Protein AF-A0A962RRK6-F1 (afdb_monomer)

Foldseek 3Di:
DQCCCVVCVVVCVVVVNADPVRNVVSVVLVVLLVVLLVQQQPFKDALVRFDQVLCCQQQVGRDPGMDGRLRSLLRLSHAQPSSQPTPRSDDDDPDPSSRVVNSVCSNCVVVVVVVVVVVVVLVVQLPAFDPQPDQLVPQPPDDPVLNVQCVVVVDGTLNSSCPRPPCDPVNSLSSVVVVCVVVPDDPPCVVVSPVPDPPPDDDDDDDDDDDDDSDDPDPPDDD

Structure (mmCIF, N/CA/C/O backbone):
data_AF-A0A962RRK6-F1
#
_entry.id   AF-A0A962RRK6-F1
#
loop_
_atom_site.group_PDB
_atom_site.id
_atom_site.type_symbol
_atom_site.label_atom_id
_atom_site.label_alt_id
_atom_site.label_comp_id
_atom_site.label_asym_id
_atom_site.label_entity_id
_atom_site.label_seq_id
_atom_site.pdbx_PDB_ins_code
_atom_site.Cartn_x
_atom_site.Cartn_y
_atom_site.Cartn_z
_atom_site.occupancy
_atom_site.B_iso_or_equiv
_atom_site.auth_seq_id
_atom_site.auth_comp_id
_atom_site.auth_asym_id
_atom_site.auth_atom_id
_atom_site.pdbx_PDB_model_num
ATOM 1 N N . GLU A 1 1 ? -7.814 11.450 -10.806 1.00 53.09 1 GLU A N 1
ATOM 2 C CA . GLU A 1 1 ? -8.942 10.488 -10.764 1.00 53.09 1 GLU A CA 1
ATOM 3 C C . GLU A 1 1 ? -8.630 9.251 -11.616 1.00 53.09 1 GLU A C 1
ATOM 5 O O . GLU A 1 1 ? -9.491 8.697 -12.287 1.00 53.09 1 GLU A O 1
ATOM 10 N N . ASP A 1 2 ? -7.391 8.757 -11.568 1.00 65.56 2 ASP A N 1
ATOM 11 C CA . ASP A 1 2 ? -6.795 8.136 -12.764 1.00 65.56 2 ASP A CA 1
ATOM 12 C C . ASP A 1 2 ? -7.001 6.616 -12.856 1.00 65.56 2 ASP A C 1
ATOM 14 O O . ASP A 1 2 ? -6.366 5.956 -13.666 1.00 65.56 2 ASP A O 1
ATOM 18 N N . ASN A 1 3 ? -7.859 6.030 -12.017 1.00 77.00 3 ASN A N 1
ATOM 19 C CA . ASN A 1 3 ? -8.184 4.597 -12.039 1.00 77.00 3 ASN A CA 1
ATOM 20 C C . ASN A 1 3 ? -9.695 4.322 -12.066 1.00 77.00 3 ASN A C 1
ATOM 22 O O . ASN A 1 3 ? -10.136 3.220 -11.728 1.00 77.00 3 ASN A O 1
ATOM 26 N N . ALA A 1 4 ? -10.503 5.331 -12.405 1.00 82.19 4 ALA A N 1
ATOM 27 C CA . ALA A 1 4 ? -11.957 5.210 -12.436 1.00 82.19 4 ALA A CA 1
ATOM 28 C C . ALA A 1 4 ? -12.421 4.155 -13.452 1.00 82.19 4 ALA A C 1
ATOM 30 O O . ALA A 1 4 ? -13.312 3.363 -13.153 1.00 82.19 4 ALA A O 1
ATOM 31 N N . ASP A 1 5 ? -11.771 4.096 -14.612 1.00 83.44 5 ASP A N 1
ATOM 32 C CA . ASP A 1 5 ? -11.979 3.085 -15.647 1.00 83.44 5 ASP A CA 1
ATOM 33 C C . ASP A 1 5 ? -11.697 1.666 -15.127 1.00 83.44 5 ASP A C 1
ATOM 35 O O . ASP A 1 5 ? -12.527 0.771 -15.283 1.00 83.44 5 ASP A O 1
ATOM 39 N N . LEU A 1 6 ? -10.584 1.478 -14.415 1.00 81.56 6 LEU A N 1
ATOM 40 C CA . LEU A 1 6 ? -10.208 0.202 -13.804 1.00 81.56 6 LEU A CA 1
ATOM 41 C C . LEU A 1 6 ? -11.183 -0.222 -12.697 1.00 81.56 6 LEU A C 1
ATOM 43 O O . LEU A 1 6 ? -11.421 -1.414 -12.514 1.00 81.56 6 LEU A O 1
ATOM 47 N N . ARG A 1 7 ? -11.756 0.736 -11.957 1.00 84.62 7 ARG A N 1
ATOM 48 C CA . ARG A 1 7 ? -12.672 0.467 -10.833 1.00 84.62 7 ARG A CA 1
ATOM 49 C C . ARG A 1 7 ? -14.124 0.262 -11.254 1.00 84.62 7 ARG A C 1
ATOM 51 O O . ARG A 1 7 ? -14.827 -0.513 -10.612 1.00 84.62 7 ARG A O 1
ATOM 58 N N . LEU A 1 8 ? -14.591 0.993 -12.265 1.00 88.44 8 LEU A N 1
ATOM 59 C CA . LEU A 1 8 ? -16.011 1.083 -12.628 1.00 88.44 8 LEU A CA 1
ATOM 60 C C . LEU A 1 8 ? -16.322 0.498 -14.007 1.00 88.44 8 LEU A C 1
ATOM 62 O O . LEU A 1 8 ? -17.492 0.269 -14.308 1.00 88.44 8 LEU A O 1
ATOM 66 N N . GLY A 1 9 ? -15.316 0.231 -14.843 1.00 85.00 9 GLY A N 1
ATOM 67 C CA . GLY A 1 9 ? -15.524 -0.216 -16.220 1.00 85.00 9 GLY A CA 1
ATOM 68 C C . GLY A 1 9 ? -16.308 -1.523 -16.325 1.00 85.00 9 GLY A C 1
ATOM 69 O O . GLY A 1 9 ? -17.169 -1.647 -17.192 1.00 85.00 9 GLY A O 1
ATOM 70 N N . GLU A 1 10 ? -16.089 -2.468 -15.406 1.00 87.81 10 GLU A N 1
ATOM 71 C CA . GLU A 1 10 ? -16.854 -3.723 -15.357 1.00 87.81 10 GLU A CA 1
ATOM 72 C C . GLU A 1 10 ? -18.330 -3.482 -15.009 1.00 87.81 10 GLU A C 1
ATOM 74 O O . GLU A 1 10 ? -19.224 -4.036 -15.645 1.00 87.81 10 GLU A O 1
ATOM 79 N N . GLN A 1 11 ? -18.607 -2.591 -14.054 1.00 87.75 11 GLN A N 1
ATOM 80 C CA . GLN A 1 11 ? -19.979 -2.221 -13.702 1.00 87.75 11 GLN A CA 1
ATOM 81 C C . GLN A 1 11 ? -20.669 -1.506 -14.869 1.00 87.75 11 GLN A C 1
ATOM 83 O O . GLN A 1 11 ? -21.798 -1.844 -15.216 1.00 87.75 11 GLN A O 1
ATOM 88 N N . GLY A 1 12 ? -19.974 -0.574 -15.528 1.00 88.12 12 GLY A N 1
ATOM 89 C CA . GLY A 1 12 ? -20.476 0.106 -16.722 1.00 88.12 12 GLY A CA 1
ATOM 90 C C . GLY A 1 12 ? -20.756 -0.859 -17.876 1.00 88.12 12 GLY A C 1
ATOM 91 O O . GLY A 1 12 ? -21.765 -0.720 -18.564 1.00 88.12 12 GLY A O 1
ATOM 92 N N . ARG A 1 13 ? -19.916 -1.884 -18.053 1.00 88.56 13 ARG A N 1
ATOM 93 C CA . ARG A 1 13 ? -20.123 -2.950 -19.039 1.00 88.56 13 ARG A CA 1
ATOM 94 C C . ARG A 1 13 ? -21.355 -3.795 -18.724 1.00 88.56 13 ARG A C 1
ATOM 96 O O . ARG A 1 13 ? -22.173 -4.008 -19.614 1.00 88.56 13 ARG A O 1
ATOM 103 N N . ASN A 1 14 ? -21.525 -4.209 -17.469 1.00 88.81 14 ASN A N 1
ATOM 104 C CA . ASN A 1 14 ? -22.691 -4.981 -17.022 1.00 88.81 14 ASN A CA 1
ATOM 105 C C . ASN A 1 14 ? -24.007 -4.203 -17.173 1.00 88.81 14 ASN A C 1
ATOM 107 O O . ASN A 1 14 ? -25.057 -4.799 -17.393 1.00 88.81 14 ASN A O 1
ATOM 111 N N . LEU A 1 15 ? -23.946 -2.873 -17.094 1.00 91.94 15 LEU A N 1
ATOM 112 C CA . LEU A 1 15 ? -25.082 -1.977 -17.321 1.00 91.94 15 LEU A CA 1
ATOM 113 C C . LEU A 1 15 ? -25.296 -1.618 -18.804 1.00 91.94 15 LEU A C 1
ATOM 115 O O . LEU A 1 15 ? -26.205 -0.854 -19.114 1.00 91.94 15 LEU A O 1
ATOM 119 N N . GLY A 1 16 ? -24.469 -2.132 -19.722 1.00 90.75 16 GLY A N 1
ATOM 120 C CA . GLY A 1 16 ? -24.546 -1.825 -21.155 1.00 90.75 16 GLY A CA 1
ATOM 121 C C . GLY A 1 16 ? -24.091 -0.408 -21.532 1.00 90.75 16 GLY A C 1
ATOM 122 O O . GLY A 1 16 ? -24.312 0.021 -22.660 1.00 90.75 16 GLY A O 1
ATOM 123 N N . LEU A 1 17 ? -23.451 0.319 -20.611 1.00 90.88 17 LEU A N 1
ATOM 124 C CA . LEU A 1 17 ? -22.974 1.695 -20.806 1.00 90.88 17 LEU A CA 1
ATOM 125 C C . LEU A 1 17 ? -21.579 1.761 -21.448 1.00 90.88 17 LEU A C 1
ATOM 127 O O . LEU A 1 17 ? -21.171 2.818 -21.922 1.00 90.88 17 LEU A O 1
ATOM 131 N N . VAL A 1 18 ? -20.846 0.642 -21.464 1.00 89.56 18 VAL A N 1
ATOM 132 C CA . VAL A 1 18 ? -19.504 0.525 -22.056 1.00 89.56 18 VAL A CA 1
ATOM 133 C C . VAL A 1 18 ? -19.569 -0.356 -23.304 1.00 89.56 18 VAL A C 1
ATOM 135 O O . VAL A 1 18 ? -19.906 -1.544 -23.235 1.00 89.56 18 VAL A O 1
ATOM 138 N N . GLY A 1 19 ? -19.229 0.233 -24.453 1.00 92.00 19 GLY A N 1
ATOM 139 C CA . GLY A 1 19 ? -19.193 -0.464 -25.742 1.00 92.00 19 GLY A CA 1
ATOM 140 C C . GLY A 1 19 ? -18.041 -1.472 -25.854 1.00 92.00 19 GLY A C 1
ATOM 141 O O . GLY A 1 19 ? -17.070 -1.409 -25.100 1.00 92.00 19 GLY A O 1
ATOM 142 N N . GLU A 1 20 ? -18.121 -2.382 -26.831 1.00 91.19 20 GLU A N 1
ATOM 143 C CA . GLU A 1 20 ? -17.131 -3.458 -27.042 1.00 91.19 20 GLU A CA 1
ATOM 144 C C . GLU A 1 20 ? -15.693 -2.946 -27.178 1.00 91.19 20 GLU A C 1
ATOM 146 O O . GLU A 1 20 ? -14.783 -3.447 -26.523 1.00 91.19 20 GLU A O 1
ATOM 151 N N . ASP A 1 21 ? -15.473 -1.923 -28.007 1.00 92.38 21 ASP A N 1
ATOM 152 C CA . ASP A 1 21 ? -14.124 -1.416 -28.271 1.00 92.38 21 ASP A CA 1
ATOM 153 C C . ASP A 1 21 ? -13.500 -0.746 -27.041 1.00 92.38 21 ASP A C 1
ATOM 155 O O . ASP A 1 21 ? -12.296 -0.868 -26.815 1.00 92.38 21 ASP A O 1
ATOM 159 N N . GLN A 1 22 ? -14.312 -0.063 -26.228 1.00 89.06 22 GLN A N 1
ATOM 160 C CA . GLN A 1 22 ? -13.862 0.536 -24.968 1.00 89.06 22 GLN A CA 1
ATOM 161 C C . GLN A 1 22 ? -13.519 -0.550 -23.948 1.00 89.06 22 GLN A C 1
ATOM 163 O O . GLN A 1 22 ? -12.477 -0.484 -23.298 1.00 89.06 22 GLN A O 1
ATOM 168 N N . TRP A 1 23 ? -14.363 -1.580 -23.853 1.00 91.94 23 TRP A N 1
ATOM 169 C CA . TRP A 1 23 ? -14.125 -2.723 -22.982 1.00 91.94 23 TRP A CA 1
ATOM 170 C C . TRP A 1 23 ? -12.853 -3.485 -23.365 1.00 91.94 23 TRP A C 1
ATOM 172 O O . TRP A 1 23 ? -12.052 -3.821 -22.491 1.00 91.94 23 TRP A O 1
ATOM 182 N N . ARG A 1 24 ? -12.627 -3.701 -24.667 1.00 93.56 24 ARG A N 1
ATOM 183 C CA . ARG A 1 24 ? -11.416 -4.347 -25.181 1.00 93.56 24 ARG A CA 1
ATOM 184 C C . ARG A 1 24 ? -10.158 -3.574 -24.783 1.00 93.56 24 ARG A C 1
ATOM 186 O O . ARG A 1 24 ? -9.266 -4.165 -24.185 1.00 93.56 24 ARG A O 1
ATOM 193 N N . ARG A 1 25 ? -10.123 -2.256 -25.016 1.00 91.06 25 ARG A N 1
ATOM 194 C CA . ARG A 1 25 ? -8.990 -1.396 -24.614 1.00 91.06 25 ARG A CA 1
ATOM 195 C C . ARG A 1 25 ? -8.734 -1.437 -23.107 1.00 91.06 25 ARG A C 1
ATOM 197 O O . ARG A 1 25 ? -7.586 -1.522 -22.683 1.00 91.06 25 ARG A O 1
ATOM 204 N N . LEU A 1 26 ? -9.794 -1.411 -22.296 1.00 91.12 26 LEU A N 1
ATOM 205 C CA . LEU A 1 26 ? -9.673 -1.496 -20.840 1.00 91.12 26 LEU A CA 1
ATOM 206 C C . LEU A 1 26 ? -9.064 -2.834 -20.400 1.00 91.12 26 LEU A C 1
ATOM 208 O O . LEU A 1 26 ? -8.205 -2.867 -19.519 1.00 91.12 26 LEU A O 1
ATOM 212 N N . CYS A 1 27 ? -9.494 -3.934 -21.019 1.00 92.44 27 CYS A N 1
ATOM 213 C CA . CYS A 1 27 ? -8.958 -5.263 -20.743 1.00 92.44 27 CYS A CA 1
ATOM 214 C C . CYS A 1 27 ? -7.484 -5.374 -21.161 1.00 92.44 27 CYS A C 1
ATOM 216 O O . CYS A 1 27 ? -6.666 -5.798 -20.348 1.00 92.44 27 CYS A O 1
ATOM 218 N N . GLU A 1 28 ? -7.127 -4.918 -22.366 1.00 94.69 28 GLU A N 1
ATOM 219 C CA . GLU A 1 28 ? -5.741 -4.880 -22.857 1.00 94.69 28 GLU A CA 1
ATOM 220 C C . GLU A 1 28 ? -4.825 -4.082 -21.916 1.00 94.69 28 GLU A C 1
ATOM 222 O O . GLU A 1 28 ? -3.751 -4.558 -21.537 1.00 94.69 28 GLU A O 1
ATOM 227 N N . LYS A 1 29 ? -5.277 -2.901 -21.475 1.00 93.62 29 LYS A N 1
ATOM 228 C CA . LYS A 1 29 ? -4.569 -2.064 -20.499 1.00 93.62 29 LYS A CA 1
ATOM 229 C C . LYS A 1 29 ? -4.396 -2.780 -19.158 1.00 93.62 29 LYS A C 1
ATOM 231 O O . LYS A 1 29 ? -3.289 -2.800 -18.620 1.00 93.62 29 LYS A O 1
ATOM 236 N N . ARG A 1 30 ? -5.456 -3.394 -18.617 1.00 93.75 30 ARG A N 1
ATOM 237 C CA . ARG A 1 30 ? -5.403 -4.131 -17.339 1.00 9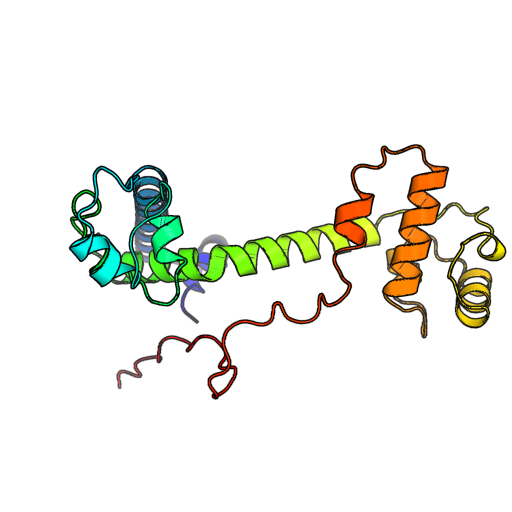3.75 30 ARG A CA 1
ATOM 238 C C . ARG A 1 30 ? -4.394 -5.273 -17.396 1.00 93.75 30 ARG A C 1
ATOM 240 O O . ARG A 1 30 ? -3.563 -5.396 -16.500 1.00 93.75 30 ARG A O 1
ATOM 247 N N . GLU A 1 31 ? -4.432 -6.066 -18.460 1.00 96.19 31 GLU A N 1
ATOM 248 C CA . GLU A 1 31 ? -3.478 -7.156 -18.644 1.00 96.19 31 GLU A CA 1
ATOM 249 C C . GLU A 1 31 ? -2.044 -6.647 -18.814 1.00 96.19 31 GLU A C 1
ATOM 251 O O . GLU A 1 31 ? -1.110 -7.254 -18.297 1.00 96.19 31 GLU A O 1
ATOM 256 N N . ALA A 1 32 ? -1.837 -5.537 -19.529 1.00 96.94 32 ALA A N 1
ATOM 257 C CA . ALA A 1 32 ? -0.512 -4.946 -19.684 1.00 96.94 32 ALA A CA 1
ATOM 258 C C . ALA A 1 32 ? 0.068 -4.480 -18.338 1.00 96.94 32 ALA A C 1
ATOM 260 O O . ALA A 1 32 ? 1.238 -4.745 -18.061 1.00 96.94 32 ALA A O 1
ATOM 261 N N . ILE A 1 33 ? -0.757 -3.862 -17.486 1.00 96.25 33 ILE A N 1
ATOM 262 C CA . ILE A 1 33 ? -0.378 -3.471 -16.122 1.00 96.25 33 ILE A CA 1
ATOM 263 C C . ILE A 1 33 ? 0.004 -4.701 -15.295 1.00 96.25 33 ILE A C 1
ATOM 265 O O . ILE A 1 33 ? 1.060 -4.711 -14.664 1.00 96.25 33 ILE A O 1
ATOM 269 N N . GLU A 1 34 ? -0.823 -5.747 -15.309 1.00 96.38 34 GLU A N 1
ATOM 270 C CA . GLU A 1 34 ? -0.576 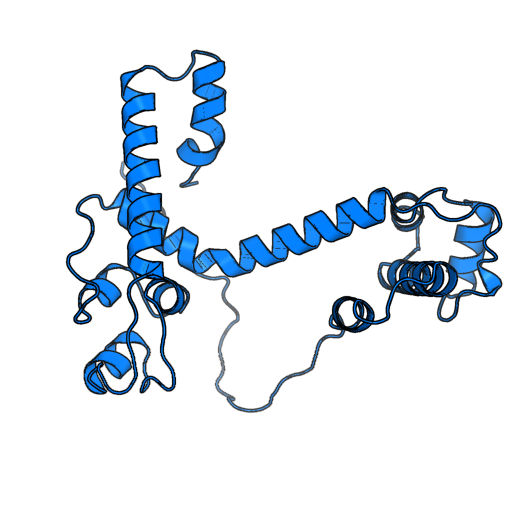-6.963 -14.530 1.00 96.38 34 GLU A CA 1
ATOM 271 C C . GLU A 1 34 ? 0.695 -7.692 -14.987 1.00 96.38 34 GLU A C 1
ATOM 273 O O . GLU A 1 34 ? 1.539 -8.053 -14.162 1.00 96.38 34 GLU A O 1
ATOM 278 N N . ARG A 1 35 ? 0.888 -7.840 -16.305 1.00 97.56 35 ARG A N 1
ATOM 279 C CA . ARG A 1 35 ? 2.107 -8.430 -16.878 1.00 97.56 35 ARG A CA 1
ATOM 280 C C . ARG A 1 35 ? 3.355 -7.664 -16.459 1.00 97.56 35 ARG A C 1
ATOM 282 O O . ARG A 1 35 ? 4.349 -8.284 -16.084 1.00 97.56 35 ARG A O 1
ATOM 289 N N . GLU A 1 36 ? 3.310 -6.335 -16.504 1.00 97.81 36 GLU A N 1
ATOM 290 C CA . GLU A 1 36 ? 4.464 -5.516 -16.145 1.00 97.81 36 GLU A CA 1
ATOM 291 C C . GLU A 1 36 ? 4.768 -5.571 -14.647 1.00 97.81 36 GLU A C 1
ATOM 293 O O . GLU A 1 36 ? 5.927 -5.724 -14.258 1.00 97.81 36 GLU A O 1
ATOM 298 N N . GLN A 1 37 ? 3.744 -5.541 -13.790 1.00 96.88 37 GLN A N 1
ATOM 299 C CA . GLN A 1 37 ? 3.939 -5.747 -12.354 1.00 96.88 37 GLN A CA 1
ATOM 300 C C . GLN A 1 37 ? 4.571 -7.102 -12.063 1.00 96.88 37 GLN A C 1
ATOM 302 O O . GLN A 1 37 ? 5.514 -7.183 -11.276 1.00 96.88 37 GLN A O 1
ATOM 307 N N . GLN A 1 38 ? 4.090 -8.161 -12.717 1.00 97.00 38 GLN A N 1
ATOM 308 C CA . GLN A 1 38 ? 4.639 -9.496 -12.537 1.00 97.00 38 GLN A CA 1
ATOM 309 C C . GLN A 1 38 ? 6.099 -9.566 -12.991 1.00 97.00 38 GLN A C 1
ATOM 311 O O . GLN A 1 38 ? 6.938 -10.103 -12.263 1.00 97.00 38 GLN A O 1
ATOM 316 N N . ARG A 1 39 ? 6.426 -8.967 -14.143 1.00 97.06 39 ARG A N 1
ATOM 317 C CA . ARG A 1 39 ? 7.803 -8.864 -14.637 1.00 97.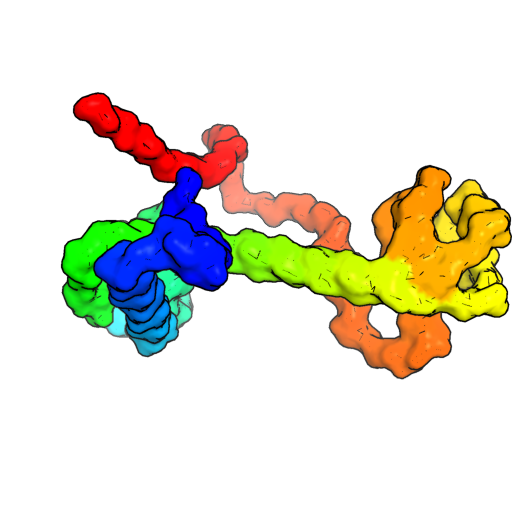06 39 ARG A CA 1
ATOM 318 C C . ARG A 1 39 ? 8.694 -8.178 -13.603 1.00 97.06 39 ARG A C 1
ATOM 320 O O . ARG A 1 39 ? 9.653 -8.792 -13.142 1.00 97.06 39 ARG A O 1
ATOM 327 N N . LEU A 1 40 ? 8.332 -6.974 -13.150 1.00 96.81 40 LEU A N 1
ATOM 328 C CA . LEU A 1 40 ? 9.102 -6.215 -12.156 1.00 96.81 40 LEU A CA 1
ATOM 329 C C . LEU A 1 40 ? 9.217 -6.923 -10.803 1.00 96.81 40 LEU A C 1
ATOM 331 O O . LEU A 1 40 ? 10.240 -6.790 -10.138 1.00 96.81 40 LEU A O 1
ATOM 335 N N . ARG A 1 41 ? 8.203 -7.690 -10.396 1.00 96.25 41 ARG A N 1
ATOM 336 C CA . ARG A 1 41 ? 8.240 -8.512 -9.178 1.00 96.25 41 ARG A CA 1
ATOM 337 C C . ARG A 1 41 ? 9.210 -9.689 -9.299 1.00 96.25 41 ARG A C 1
ATOM 339 O O . ARG A 1 41 ? 9.799 -10.102 -8.304 1.00 96.25 41 ARG A O 1
ATOM 346 N N . SER A 1 42 ? 9.348 -10.238 -10.504 1.00 95.88 42 SER A N 1
ATOM 347 C CA . SER A 1 42 ? 10.218 -11.380 -10.803 1.00 95.88 42 SER A CA 1
ATOM 348 C C . SER A 1 42 ? 11.648 -10.998 -11.193 1.00 95.88 42 SER A C 1
ATOM 350 O O . SER A 1 42 ? 12.531 -11.852 -11.148 1.00 95.88 42 SER A O 1
ATOM 352 N N . THR A 1 43 ? 11.897 -9.735 -11.542 1.00 94.81 43 THR A N 1
ATOM 353 C CA . THR A 1 43 ? 13.230 -9.223 -11.874 1.00 94.81 43 THR A CA 1
ATOM 354 C C . THR A 1 43 ? 13.907 -8.667 -10.628 1.00 94.81 43 THR A C 1
ATOM 356 O O . THR A 1 43 ? 13.397 -7.737 -10.003 1.00 94.81 43 THR A O 1
ATOM 359 N N . TRP A 1 44 ? 15.076 -9.211 -10.294 1.00 93.81 44 TRP A N 1
ATOM 360 C CA . TRP A 1 44 ? 15.841 -8.859 -9.099 1.00 93.81 44 TRP A CA 1
ATOM 361 C C . TRP A 1 44 ? 17.167 -8.208 -9.459 1.00 93.81 44 TRP A C 1
ATOM 363 O O . TRP A 1 44 ? 17.828 -8.613 -10.413 1.00 93.81 44 TRP A O 1
ATOM 373 N N . VAL A 1 45 ? 17.588 -7.260 -8.629 1.00 91.38 45 VAL A N 1
ATOM 374 C CA . VAL A 1 45 ? 18.961 -6.757 -8.609 1.00 91.38 45 VAL A CA 1
ATOM 375 C C . VAL A 1 45 ? 19.599 -7.041 -7.266 1.00 91.38 45 VAL A C 1
ATOM 377 O O . VAL A 1 45 ? 18.965 -6.916 -6.214 1.00 91.38 45 VAL A O 1
ATOM 380 N N . ARG A 1 46 ? 20.873 -7.422 -7.316 1.00 90.81 46 ARG A N 1
ATOM 381 C CA . ARG A 1 46 ? 21.682 -7.734 -6.141 1.00 90.81 46 ARG A CA 1
ATOM 382 C C . ARG A 1 46 ? 22.850 -6.761 -6.006 1.00 90.81 46 ARG A C 1
ATOM 384 O O . ARG A 1 46 ? 23.330 -6.280 -7.039 1.00 90.81 46 ARG A O 1
ATOM 391 N N . PRO A 1 47 ? 23.331 -6.499 -4.776 1.00 87.56 47 PRO A N 1
ATOM 392 C CA . PRO A 1 47 ? 24.477 -5.623 -4.539 1.00 87.56 47 PRO A CA 1
ATOM 393 C C . PRO A 1 47 ? 25.719 -5.986 -5.359 1.00 87.56 47 PRO A C 1
ATOM 395 O O . PRO A 1 47 ? 26.452 -5.101 -5.777 1.00 87.56 47 PRO A O 1
ATOM 398 N N . GLU A 1 48 ? 25.934 -7.274 -5.627 1.00 85.56 48 GLU A N 1
ATOM 399 C CA . GLU A 1 48 ? 27.104 -7.780 -6.351 1.00 85.56 48 GLU A CA 1
ATOM 400 C C . GLU A 1 48 ? 26.990 -7.591 -7.869 1.00 85.56 48 GLU A C 1
ATOM 402 O O . GLU 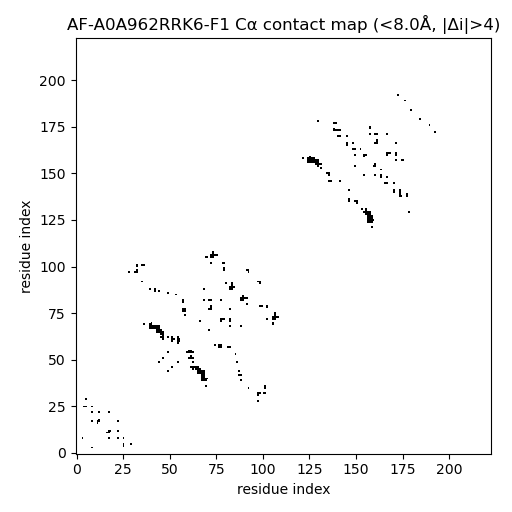A 1 48 ? 27.993 -7.562 -8.576 1.00 85.56 48 GLU A O 1
ATOM 407 N N . THR A 1 49 ? 25.760 -7.499 -8.378 1.00 82.81 49 THR A N 1
ATOM 408 C CA . THR A 1 49 ? 25.463 -7.447 -9.820 1.00 82.81 49 THR A CA 1
ATOM 409 C C . THR A 1 49 ? 25.195 -6.037 -10.329 1.00 82.81 49 THR A C 1
ATOM 411 O O . THR A 1 49 ? 25.342 -5.778 -11.520 1.00 82.81 49 THR A O 1
ATOM 414 N N . LEU A 1 50 ? 24.785 -5.129 -9.441 1.00 85.12 50 LEU A N 1
ATOM 415 C CA . LEU A 1 50 ? 24.475 -3.749 -9.783 1.00 85.12 50 LEU A CA 1
ATOM 416 C C . LEU A 1 50 ? 25.684 -2.865 -9.482 1.00 85.12 50 LEU A C 1
ATOM 418 O O . LEU A 1 50 ? 26.158 -2.823 -8.348 1.00 85.12 50 LEU A O 1
ATOM 422 N N . ALA A 1 51 ? 26.160 -2.119 -10.478 1.00 86.25 51 ALA A N 1
ATOM 423 C CA . ALA A 1 51 ? 27.252 -1.180 -10.266 1.00 86.25 51 ALA A CA 1
ATOM 424 C C . ALA A 1 51 ? 26.868 -0.136 -9.202 1.00 86.25 51 ALA A C 1
ATOM 426 O O . ALA A 1 51 ? 25.767 0.418 -9.227 1.00 86.25 51 ALA A O 1
ATOM 427 N N . ALA A 1 52 ? 27.792 0.176 -8.287 1.00 83.56 52 ALA A N 1
ATOM 428 C CA . ALA A 1 52 ? 27.540 1.122 -7.196 1.00 83.56 52 ALA A CA 1
ATOM 429 C C . ALA A 1 52 ? 27.065 2.496 -7.704 1.00 83.56 52 ALA A C 1
ATOM 431 O O . ALA A 1 52 ? 26.154 3.076 -7.122 1.00 83.56 52 ALA A O 1
ATOM 432 N N . ALA A 1 53 ? 27.610 2.963 -8.833 1.00 85.25 53 ALA A N 1
ATOM 433 C CA . ALA A 1 53 ? 27.200 4.210 -9.475 1.00 85.25 53 ALA A CA 1
ATOM 434 C C . ALA A 1 53 ? 25.742 4.184 -9.974 1.00 85.25 53 ALA A C 1
ATOM 436 O O . ALA A 1 53 ? 25.046 5.194 -9.891 1.00 85.25 53 ALA A O 1
ATOM 437 N N . ASP A 1 54 ? 25.254 3.038 -10.462 1.00 85.88 54 ASP A N 1
ATOM 438 C CA . ASP A 1 54 ? 23.861 2.891 -10.900 1.00 85.88 54 ASP A CA 1
ATOM 439 C C . ASP A 1 54 ? 22.911 2.855 -9.698 1.00 85.88 54 ASP A C 1
AT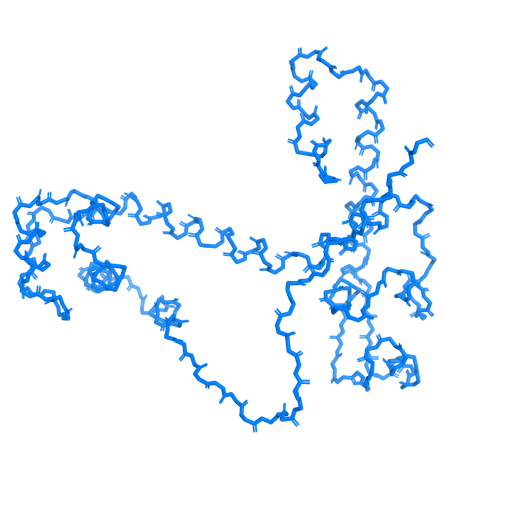OM 441 O O . ASP A 1 54 ? 21.854 3.489 -9.724 1.00 85.88 54 ASP A O 1
ATOM 445 N N . ALA A 1 55 ? 23.307 2.172 -8.618 1.00 85.62 55 ALA A N 1
ATOM 446 C CA . ALA A 1 55 ? 22.565 2.171 -7.360 1.00 85.62 55 ALA A CA 1
ATOM 447 C C . ALA A 1 55 ? 22.493 3.581 -6.752 1.00 85.62 55 ALA A C 1
ATOM 449 O O . ALA A 1 55 ? 21.416 4.046 -6.387 1.00 85.62 55 ALA A O 1
ATOM 450 N N . GLU A 1 56 ? 23.612 4.302 -6.709 1.00 87.06 56 GLU A N 1
ATOM 451 C CA . GLU A 1 56 ? 23.669 5.666 -6.190 1.00 87.06 56 GLU A CA 1
ATOM 452 C C . GLU A 1 56 ? 22.846 6.635 -7.047 1.00 87.06 56 GLU A C 1
ATOM 454 O O . GLU A 1 56 ? 22.063 7.418 -6.511 1.00 87.06 56 GLU A O 1
ATOM 459 N N . ARG A 1 57 ? 22.902 6.511 -8.379 1.00 85.81 57 ARG A N 1
ATOM 460 C CA . ARG A 1 57 ? 22.048 7.293 -9.284 1.00 85.81 57 ARG A CA 1
ATOM 461 C C . ARG A 1 57 ? 20.562 6.988 -9.102 1.00 85.81 57 ARG A C 1
ATOM 463 O O . ARG A 1 57 ? 19.753 7.897 -9.267 1.00 85.81 57 ARG A O 1
ATOM 470 N N . LEU A 1 58 ? 20.178 5.745 -8.804 1.00 86.19 58 LEU A N 1
ATOM 471 C CA . LEU A 1 58 ? 18.770 5.358 -8.667 1.00 86.19 58 LEU A CA 1
ATOM 472 C C . LEU A 1 58 ? 18.204 5.701 -7.280 1.00 86.19 58 LEU A C 1
ATOM 474 O O . LEU A 1 58 ? 17.141 6.307 -7.183 1.00 86.19 58 LEU A O 1
ATOM 478 N N . ILE A 1 59 ? 18.898 5.305 -6.211 1.00 85.50 59 ILE A N 1
ATOM 479 C CA . ILE A 1 59 ? 18.389 5.338 -4.830 1.00 85.50 59 ILE A CA 1
ATOM 480 C C . ILE A 1 59 ? 19.240 6.185 -3.871 1.00 85.50 59 ILE A C 1
ATOM 482 O O . ILE A 1 59 ? 18.985 6.167 -2.666 1.00 85.50 59 ILE A O 1
ATOM 486 N N . GLY A 1 60 ? 20.254 6.900 -4.367 1.00 85.69 60 GLY A N 1
ATOM 487 C CA . GLY A 1 60 ? 21.107 7.795 -3.575 1.00 85.69 60 GLY A CA 1
ATOM 488 C C . GLY A 1 60 ? 22.092 7.089 -2.641 1.00 85.69 60 GLY A C 1
ATOM 489 O O . GLY A 1 60 ? 22.682 7.729 -1.779 1.00 85.69 60 GLY A O 1
ATOM 490 N N . SER A 1 61 ? 22.225 5.764 -2.737 1.00 84.62 61 SER A N 1
ATOM 491 C CA . SER A 1 61 ? 23.130 4.976 -1.895 1.00 84.62 61 SER A CA 1
ATOM 492 C C . SER A 1 61 ? 23.438 3.612 -2.513 1.00 84.62 61 SER A C 1
ATOM 494 O O . SER A 1 61 ? 22.712 3.131 -3.384 1.00 84.62 61 SER A O 1
ATOM 496 N N . ALA A 1 62 ? 24.500 2.961 -2.032 1.00 83.81 62 ALA A N 1
ATOM 497 C CA . ALA A 1 62 ? 24.802 1.583 -2.399 1.00 83.81 62 ALA A CA 1
ATOM 498 C C . ALA A 1 62 ? 23.693 0.619 -1.939 1.00 83.81 62 ALA A C 1
ATOM 500 O O . ALA A 1 62 ? 23.119 0.752 -0.851 1.00 83.81 62 ALA A O 1
ATOM 501 N N . LEU A 1 63 ? 23.418 -0.392 -2.763 1.00 86.62 63 LEU A N 1
ATOM 502 C CA . LEU A 1 63 ? 22.439 -1.425 -2.451 1.00 86.62 63 LEU A CA 1
ATOM 503 C C . LEU A 1 63 ? 22.980 -2.337 -1.335 1.00 86.62 63 LEU A C 1
ATOM 505 O O . LEU A 1 63 ? 24.081 -2.863 -1.447 1.00 86.62 63 LEU A O 1
ATOM 509 N N . ARG A 1 64 ? 22.217 -2.537 -0.252 1.00 86.81 64 ARG A N 1
ATOM 510 C CA . ARG A 1 64 ? 22.645 -3.373 0.895 1.00 86.81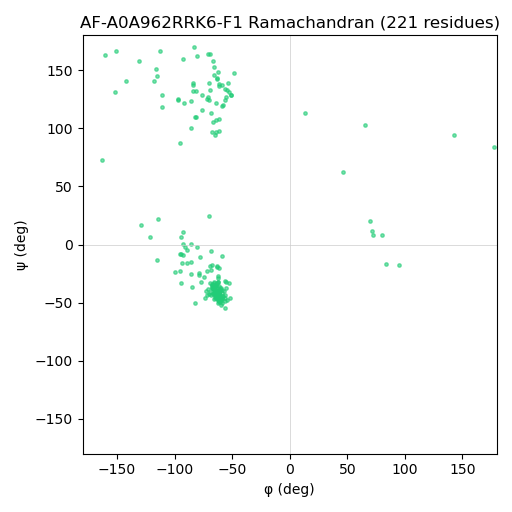 64 ARG A CA 1
ATOM 511 C C . ARG A 1 64 ? 22.147 -4.817 0.845 1.00 86.81 64 ARG A C 1
ATOM 513 O O . ARG A 1 64 ? 22.693 -5.676 1.522 1.00 86.81 64 ARG A O 1
ATOM 520 N N . ARG A 1 65 ? 21.069 -5.064 0.106 1.00 90.00 65 ARG A N 1
ATOM 521 C CA . ARG A 1 65 ? 20.417 -6.368 -0.056 1.00 90.00 65 ARG A CA 1
ATOM 522 C C . ARG A 1 65 ? 19.747 -6.429 -1.418 1.00 90.00 65 ARG A C 1
ATOM 524 O O . ARG A 1 65 ? 19.572 -5.392 -2.052 1.00 90.00 65 ARG A O 1
ATOM 531 N N . GLU A 1 66 ? 19.348 -7.614 -1.850 1.00 91.94 66 GLU A N 1
ATOM 532 C CA . GLU A 1 66 ? 18.604 -7.751 -3.098 1.00 91.94 66 GLU A CA 1
ATOM 533 C C . GLU A 1 66 ? 17.217 -7.094 -3.028 1.00 91.94 66 GLU A C 1
ATOM 535 O O . GLU A 1 66 ? 16.573 -7.051 -1.977 1.00 91.94 66 GLU A O 1
ATOM 540 N N . HIS A 1 67 ? 16.780 -6.552 -4.162 1.00 92.56 67 HIS A N 1
ATOM 541 C CA . HIS A 1 67 ? 15.485 -5.901 -4.326 1.00 92.56 67 HIS A CA 1
ATOM 542 C C . HIS A 1 67 ? 14.917 -6.236 -5.705 1.00 92.56 67 HIS A C 1
ATOM 544 O O . HIS A 1 67 ? 15.657 -6.258 -6.691 1.00 92.56 67 HIS A O 1
ATOM 550 N N . ASN A 1 68 ? 13.607 -6.467 -5.785 1.00 95.19 68 ASN A N 1
ATOM 551 C CA . ASN A 1 68 ? 12.921 -6.538 -7.074 1.00 95.19 68 ASN A CA 1
ATOM 552 C C . ASN A 1 68 ? 12.549 -5.132 -7.584 1.00 95.19 68 ASN A C 1
ATOM 554 O O . ASN A 1 68 ? 12.652 -4.137 -6.860 1.00 95.19 68 ASN A O 1
ATOM 558 N N . GLY A 1 69 ? 12.106 -5.045 -8.837 1.00 95.12 69 GLY A N 1
ATOM 559 C CA . GLY A 1 69 ? 11.747 -3.777 -9.475 1.00 95.12 69 GLY A CA 1
ATOM 560 C C . GLY A 1 69 ? 10.610 -3.033 -8.772 1.00 95.12 69 GLY A C 1
ATOM 561 O O . GLY A 1 69 ? 10.685 -1.816 -8.614 1.00 95.12 69 GLY A O 1
ATOM 562 N N . LEU A 1 70 ? 9.589 -3.745 -8.279 1.00 95.56 70 LEU A N 1
ATOM 563 C CA . LEU A 1 70 ? 8.482 -3.116 -7.543 1.00 95.56 70 LEU A CA 1
ATOM 564 C C . LEU A 1 70 ? 8.941 -2.528 -6.202 1.00 95.56 70 LEU A C 1
ATOM 566 O O . LEU A 1 70 ? 8.495 -1.448 -5.815 1.00 95.56 70 LEU A O 1
ATOM 570 N N . ASP A 1 71 ? 9.860 -3.198 -5.506 1.00 93.62 71 ASP A N 1
ATOM 571 C CA . ASP A 1 71 ? 10.441 -2.697 -4.258 1.00 93.62 71 ASP A CA 1
ATOM 572 C C . ASP A 1 71 ? 11.275 -1.434 -4.472 1.00 93.62 71 ASP A C 1
ATOM 574 O O . ASP A 1 71 ? 11.319 -0.562 -3.602 1.00 93.62 71 ASP A O 1
ATOM 578 N N . LEU A 1 72 ? 11.924 -1.315 -5.631 1.00 93.25 72 LEU A N 1
ATOM 579 C CA . LEU A 1 72 ? 12.631 -0.099 -6.013 1.00 93.25 72 LEU A CA 1
ATOM 580 C C . LEU A 1 72 ? 11.654 1.029 -6.366 1.00 93.25 72 LEU A C 1
ATOM 582 O O . LEU A 1 72 ? 11.842 2.133 -5.864 1.00 93.25 72 LEU A O 1
ATOM 586 N N . LEU A 1 73 ? 10.585 0.756 -7.125 1.00 94.88 73 LEU A N 1
ATOM 587 C CA . LEU A 1 73 ? 9.545 1.748 -7.464 1.00 94.88 73 LEU A CA 1
ATOM 588 C C . LEU A 1 73 ? 8.786 2.298 -6.255 1.00 94.88 73 LEU A C 1
ATOM 590 O O . LEU A 1 73 ? 8.300 3.425 -6.287 1.00 94.88 73 LEU A O 1
ATOM 594 N N . ARG A 1 74 ? 8.693 1.525 -5.170 1.00 92.56 74 ARG A N 1
ATOM 595 C CA . ARG A 1 74 ? 8.119 1.992 -3.899 1.00 92.56 74 ARG A CA 1
ATOM 596 C C . ARG A 1 74 ? 8.909 3.139 -3.268 1.00 92.56 74 ARG A C 1
ATOM 598 O O . ARG A 1 74 ? 8.387 3.824 -2.391 1.00 92.56 74 ARG A O 1
ATOM 605 N N . ARG A 1 75 ? 10.168 3.349 -3.662 1.00 90.00 75 ARG A N 1
ATOM 606 C CA . ARG A 1 75 ? 10.997 4.431 -3.127 1.00 90.00 75 ARG A CA 1
ATOM 607 C C . ARG A 1 75 ? 10.559 5.760 -3.753 1.00 90.00 75 ARG A C 1
ATOM 609 O O . ARG A 1 75 ? 10.562 5.867 -4.974 1.00 90.00 75 ARG A O 1
ATOM 616 N N . PRO A 1 76 ? 10.278 6.808 -2.957 1.00 86.19 76 PRO A N 1
ATOM 617 C CA . PRO A 1 76 ? 9.787 8.086 -3.484 1.00 86.19 76 PRO A CA 1
ATOM 618 C C . PRO A 1 76 ? 10.688 8.729 -4.546 1.00 86.19 76 PRO A C 1
ATOM 620 O O . PRO A 1 76 ? 10.196 9.401 -5.445 1.00 86.19 76 PRO A O 1
ATOM 623 N N . ALA A 1 77 ? 12.003 8.511 -4.447 1.00 87.19 77 ALA A N 1
ATOM 624 C CA . ALA A 1 77 ? 13.000 9.061 -5.362 1.00 87.19 77 ALA A CA 1
ATOM 625 C C . ALA A 1 77 ? 13.139 8.290 -6.689 1.00 87.19 77 ALA A C 1
ATOM 627 O O . ALA A 1 77 ? 13.949 8.693 -7.524 1.00 87.19 77 ALA A O 1
ATOM 628 N N . VAL A 1 78 ? 12.403 7.189 -6.872 1.00 92.50 78 VAL A N 1
ATOM 629 C CA . VAL A 1 78 ? 12.470 6.325 -8.055 1.00 92.50 78 VAL A CA 1
ATOM 630 C C . VAL A 1 78 ? 11.171 6.450 -8.848 1.00 92.50 78 VAL A C 1
ATOM 632 O O . VAL A 1 78 ? 10.073 6.315 -8.307 1.00 92.50 78 VAL A O 1
ATOM 635 N N . ASP A 1 79 ? 11.307 6.709 -10.141 1.00 94.56 79 ASP A N 1
ATOM 636 C CA . ASP A 1 79 ? 10.229 6.661 -11.127 1.00 94.56 79 ASP A CA 1
ATOM 637 C C . ASP A 1 79 ? 10.472 5.505 -12.112 1.00 94.56 79 ASP A C 1
ATOM 639 O O . ASP A 1 79 ? 11.548 4.890 -12.131 1.00 94.56 79 ASP A O 1
ATOM 643 N N . TYR A 1 80 ? 9.445 5.172 -12.893 1.00 95.94 80 TYR A N 1
ATOM 644 C CA . TYR A 1 80 ? 9.486 4.058 -13.834 1.00 95.94 80 TYR A CA 1
ATOM 645 C C . TYR A 1 80 ? 10.604 4.218 -14.864 1.00 95.94 80 TYR A C 1
ATOM 647 O O . TYR A 1 80 ? 11.390 3.292 -15.071 1.00 95.94 80 TYR A O 1
ATOM 655 N N . ASP A 1 81 ? 10.733 5.396 -15.468 1.00 93.88 81 ASP A N 1
ATOM 656 C CA . ASP A 1 81 ? 11.695 5.618 -16.546 1.00 93.88 81 ASP A CA 1
ATOM 657 C C . ASP A 1 81 ? 13.149 5.548 -16.047 1.00 93.88 81 ASP A C 1
ATOM 659 O O . ASP A 1 81 ? 14.011 4.995 -16.735 1.00 93.88 81 ASP A O 1
ATOM 663 N N . ARG A 1 82 ? 13.442 6.020 -14.828 1.00 92.88 82 ARG A N 1
ATOM 664 C CA . ARG A 1 82 ? 14.760 5.856 -14.190 1.00 92.88 82 ARG A CA 1
ATOM 665 C C . ARG A 1 82 ? 15.050 4.407 -13.839 1.00 92.88 82 ARG A C 1
ATOM 667 O O . ARG A 1 82 ? 16.191 3.977 -14.003 1.00 92.88 82 ARG A O 1
ATOM 674 N N . LEU A 1 83 ? 14.052 3.640 -13.395 1.00 94.31 83 LEU A N 1
ATOM 675 C CA . LEU A 1 83 ? 14.236 2.208 -13.159 1.00 94.31 83 LEU A CA 1
ATOM 676 C C . LEU A 1 83 ? 14.598 1.473 -14.458 1.00 94.31 83 LEU A C 1
ATOM 678 O O . LEU A 1 83 ? 15.471 0.610 -14.443 1.00 94.31 83 LEU A O 1
ATOM 682 N N . MET A 1 84 ? 13.992 1.839 -15.590 1.00 95.38 84 MET A N 1
ATOM 683 C CA . MET A 1 84 ? 14.269 1.201 -16.885 1.00 95.38 84 MET A CA 1
ATOM 684 C C . MET A 1 84 ? 15.683 1.466 -17.421 1.00 95.38 84 MET A C 1
ATOM 686 O O . MET A 1 84 ? 16.155 0.723 -18.280 1.00 95.38 84 MET A O 1
ATOM 690 N N . GLN A 1 85 ? 16.380 2.484 -16.906 1.00 90.44 85 GLN A N 1
ATOM 691 C CA . GLN A 1 85 ? 17.788 2.748 -17.228 1.00 90.44 85 GLN A CA 1
ATOM 692 C C . GLN A 1 85 ? 18.754 1.816 -16.486 1.00 90.44 85 GLN A C 1
ATOM 694 O O . GLN A 1 85 ? 19.946 1.797 -16.794 1.00 90.44 85 GLN A O 1
ATOM 699 N N . VAL A 1 86 ? 18.272 1.058 -15.498 1.00 87.75 86 VAL A N 1
ATOM 700 C CA . VAL A 1 86 ? 19.094 0.089 -14.778 1.00 87.75 86 VAL A CA 1
ATOM 701 C C . VAL A 1 86 ? 19.194 -1.214 -15.579 1.00 87.75 86 VAL A C 1
ATOM 703 O O . VAL A 1 86 ? 18.165 -1.743 -16.021 1.00 87.75 86 VAL A O 1
ATOM 706 N N . PRO A 1 87 ? 20.412 -1.768 -15.757 1.00 86.06 87 PRO A N 1
ATOM 707 C CA . PRO A 1 87 ? 20.603 -3.033 -16.456 1.00 86.06 87 PRO A CA 1
ATOM 708 C C . PRO A 1 87 ? 19.698 -4.144 -15.908 1.00 86.06 87 PRO A C 1
ATOM 710 O O . PRO A 1 87 ? 19.645 -4.384 -14.704 1.00 86.06 87 PRO A O 1
ATOM 713 N N . GLY A 1 88 ? 18.978 -4.819 -16.806 1.00 86.69 88 GLY A N 1
ATOM 714 C CA . GLY A 1 88 ? 18.066 -5.921 -16.477 1.00 86.69 88 GLY A CA 1
ATOM 715 C C . GLY A 1 88 ? 16.597 -5.526 -16.291 1.00 86.69 88 GLY A C 1
ATOM 716 O O . GLY A 1 88 ? 15.735 -6.396 -16.403 1.00 86.69 88 GLY A O 1
ATOM 717 N N . PHE A 1 89 ? 16.281 -4.244 -16.073 1.00 91.06 89 PHE A N 1
ATOM 718 C CA . PHE A 1 89 ? 14.888 -3.787 -15.972 1.00 91.06 89 PHE A CA 1
ATOM 719 C C . PHE A 1 89 ? 14.318 -3.265 -17.287 1.00 91.06 89 PHE A C 1
ATOM 721 O O . PHE A 1 89 ? 13.129 -3.460 -17.532 1.00 91.06 89 PHE A O 1
ATOM 728 N N . GLY A 1 90 ? 15.134 -2.646 -18.140 1.00 89.88 90 GLY A N 1
ATOM 729 C CA . GLY A 1 90 ? 14.704 -2.229 -19.474 1.00 89.88 90 GLY A CA 1
ATOM 730 C C . GLY A 1 90 ? 14.451 -3.410 -20.429 1.00 89.88 90 GLY A C 1
ATOM 731 O O . GLY A 1 90 ? 14.928 -4.521 -20.181 1.00 89.88 90 GLY A O 1
ATOM 732 N N . PRO A 1 91 ? 13.744 -3.180 -21.551 1.00 92.88 91 PRO A N 1
ATOM 733 C CA . PRO A 1 91 ? 13.170 -1.903 -21.993 1.00 92.88 91 PRO A CA 1
ATOM 734 C C . PRO A 1 91 ? 11.831 -1.546 -21.305 1.00 92.88 91 PRO A C 1
ATOM 736 O O . PRO A 1 91 ? 11.182 -2.431 -20.746 1.00 92.88 91 PRO A O 1
ATOM 739 N N . PRO A 1 92 ? 11.402 -0.265 -21.358 1.00 94.38 92 PRO A N 1
ATOM 740 C CA . PRO A 1 92 ? 10.097 0.172 -20.856 1.00 94.38 92 PRO A CA 1
ATOM 741 C C . PRO A 1 92 ? 8.930 -0.418 -21.656 1.00 94.38 92 PRO A C 1
ATOM 743 O O . PRO A 1 92 ? 9.033 -0.637 -22.866 1.00 94.38 92 PRO A O 1
ATOM 746 N N . VAL A 1 93 ? 7.774 -0.554 -21.002 1.00 96.00 93 VAL A N 1
ATOM 747 C CA . VAL A 1 93 ? 6.490 -0.739 -21.696 1.00 96.00 93 VAL A CA 1
ATOM 748 C C . VAL A 1 93 ? 6.190 0.481 -22.573 1.00 96.00 93 VAL A C 1
ATOM 750 O O . VAL A 1 93 ? 6.363 1.622 -22.148 1.00 96.00 93 VAL A O 1
ATOM 753 N N . SER A 1 94 ? 5.726 0.251 -23.804 1.00 94.94 94 SER A N 1
ATOM 754 C CA . SER A 1 94 ? 5.487 1.323 -24.782 1.00 94.94 94 SER A CA 1
ATOM 755 C C . SER A 1 94 ? 4.346 2.266 -24.388 1.00 94.94 94 SER A C 1
ATOM 757 O O . SER A 1 94 ? 4.415 3.461 -24.667 1.00 94.94 94 SER A O 1
ATOM 759 N N . ASP A 1 95 ? 3.308 1.741 -23.738 1.00 94.88 95 ASP A N 1
ATOM 760 C CA . ASP A 1 95 ? 2.138 2.515 -23.331 1.00 94.88 95 ASP A CA 1
ATOM 761 C C . ASP A 1 95 ? 2.448 3.380 -22.085 1.00 94.88 95 ASP A C 1
ATOM 763 O O . ASP A 1 95 ? 2.738 2.833 -21.014 1.00 94.88 95 ASP A O 1
ATOM 767 N N . PRO A 1 96 ? 2.408 4.725 -22.183 1.00 93.50 96 PRO A N 1
ATOM 768 C CA . PRO A 1 96 ? 2.644 5.620 -21.049 1.00 93.50 96 PRO A CA 1
ATOM 769 C C . PRO A 1 96 ? 1.624 5.457 -19.920 1.00 93.50 96 PRO A C 1
ATOM 771 O O . PRO A 1 96 ? 1.985 5.619 -18.756 1.00 93.50 96 PRO A O 1
ATOM 774 N N . GLU A 1 97 ? 0.375 5.117 -20.233 1.00 92.19 97 GLU A N 1
ATOM 775 C CA . GLU A 1 97 ? -0.669 4.973 -19.226 1.00 92.19 97 GLU A CA 1
ATOM 776 C C . GLU A 1 97 ? -0.425 3.725 -18.373 1.00 92.19 97 GLU A C 1
ATOM 778 O O . GLU A 1 97 ? -0.568 3.765 -17.151 1.00 92.19 97 GLU A O 1
ATOM 783 N N . VAL A 1 98 ? 0.044 2.637 -18.992 1.00 95.38 98 VAL A N 1
ATOM 784 C CA . VAL A 1 98 ? 0.472 1.428 -18.274 1.00 95.38 98 VAL A CA 1
ATOM 785 C C . VAL A 1 98 ? 1.652 1.735 -17.353 1.00 95.38 98 VAL A C 1
ATOM 787 O O . VAL A 1 98 ? 1.600 1.382 -16.175 1.00 95.38 98 VAL A O 1
ATOM 790 N N . ARG A 1 99 ? 2.687 2.432 -17.848 1.00 95.50 99 ARG A N 1
ATOM 791 C CA . ARG A 1 99 ? 3.859 2.826 -17.038 1.00 95.50 99 ARG A CA 1
ATOM 792 C C . ARG A 1 99 ? 3.450 3.636 -15.809 1.00 95.50 99 ARG A C 1
ATOM 794 O O . ARG A 1 99 ? 3.840 3.302 -14.690 1.00 95.50 99 ARG A O 1
ATOM 801 N N . PHE A 1 100 ? 2.609 4.647 -16.019 1.00 94.12 100 PHE A N 1
ATOM 802 C CA . PHE A 1 100 ? 2.086 5.493 -14.953 1.00 94.12 100 PHE A CA 1
ATOM 803 C C . PHE A 1 100 ? 1.291 4.685 -13.921 1.00 94.12 100 PHE A C 1
ATOM 805 O O . PHE A 1 100 ? 1.542 4.798 -12.723 1.00 94.12 100 PHE A O 1
ATOM 812 N N . GLN A 1 101 ? 0.375 3.818 -14.364 1.00 94.75 101 GLN A N 1
ATOM 813 C CA . GLN A 1 101 ? -0.421 2.993 -13.452 1.00 94.75 101 GLN A CA 1
ATOM 814 C C . GLN A 1 101 ? 0.436 2.017 -12.644 1.00 94.75 101 GLN A C 1
ATOM 816 O O . GLN A 1 101 ? 0.190 1.847 -11.453 1.00 94.75 101 GLN A O 1
ATOM 821 N N . VAL A 1 102 ? 1.450 1.396 -13.251 1.00 96.12 102 VAL A N 1
ATOM 822 C CA . VAL A 1 102 ? 2.388 0.512 -12.541 1.00 96.12 102 VAL A CA 1
ATOM 823 C C . VAL A 1 102 ? 3.152 1.286 -11.467 1.00 96.12 102 VAL A C 1
ATOM 825 O O . VAL A 1 102 ? 3.236 0.828 -10.328 1.00 96.12 102 VAL A O 1
ATOM 828 N N . GLU A 1 103 ? 3.667 2.472 -11.799 1.00 95.12 103 GLU A N 1
ATOM 829 C CA . GLU A 1 103 ? 4.386 3.324 -10.850 1.00 95.12 103 GLU A CA 1
ATOM 830 C C . GLU A 1 103 ? 3.496 3.758 -9.679 1.00 95.12 103 GLU A C 1
ATOM 832 O O . GLU A 1 103 ? 3.873 3.598 -8.516 1.00 95.12 103 GLU A O 1
ATOM 837 N N . VAL A 1 104 ? 2.295 4.260 -9.976 1.00 92.75 104 VAL A N 1
ATOM 838 C CA . VAL A 1 104 ? 1.317 4.672 -8.964 1.00 92.75 104 VAL A CA 1
ATOM 839 C C . VAL A 1 104 ? 0.959 3.482 -8.075 1.00 92.75 104 VAL A C 1
ATOM 841 O O . VAL A 1 104 ? 1.089 3.561 -6.854 1.00 92.75 104 VAL A O 1
ATOM 844 N N . GLN A 1 105 ? 0.576 2.342 -8.650 1.00 92.69 105 GLN A N 1
ATOM 845 C CA . GLN A 1 105 ? 0.205 1.166 -7.861 1.00 92.69 105 GLN A CA 1
ATOM 846 C C . GLN A 1 105 ? 1.358 0.679 -6.977 1.00 92.69 105 GLN A C 1
ATOM 848 O O . GLN A 1 105 ? 1.125 0.363 -5.811 1.00 92.69 105 GLN A O 1
ATOM 853 N N . ALA A 1 106 ? 2.602 0.699 -7.468 1.00 94.06 106 ALA A N 1
ATOM 854 C CA . ALA A 1 106 ? 3.768 0.357 -6.660 1.00 94.06 106 ALA A CA 1
ATOM 855 C C . ALA A 1 106 ? 3.947 1.321 -5.475 1.00 94.06 106 ALA A C 1
ATOM 857 O O . ALA A 1 106 ? 4.045 0.863 -4.334 1.00 94.06 106 ALA A O 1
ATOM 858 N N . LYS A 1 107 ? 3.929 2.640 -5.718 1.00 92.81 107 LYS A N 1
ATOM 859 C CA . LYS A 1 107 ? 4.115 3.682 -4.688 1.00 92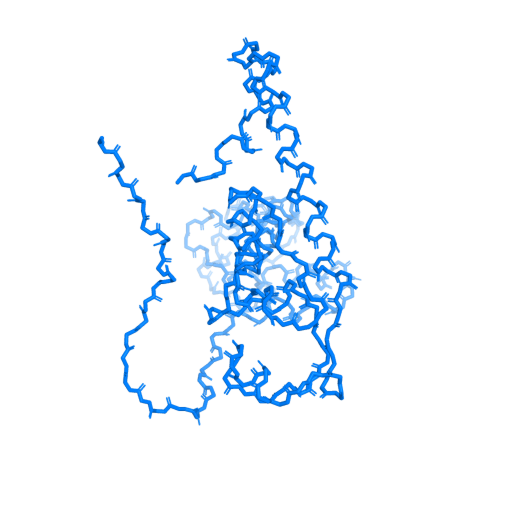.81 107 LYS A CA 1
ATOM 860 C C . LYS A 1 107 ? 3.037 3.650 -3.605 1.00 92.81 107 LYS A C 1
ATOM 862 O O . LYS A 1 107 ? 3.338 3.868 -2.432 1.00 92.81 107 LYS A O 1
ATOM 867 N N . TYR A 1 108 ? 1.798 3.331 -3.975 1.00 90.38 108 TYR A N 1
ATOM 868 C CA . TYR A 1 108 ? 0.669 3.310 -3.043 1.00 90.38 108 TYR A CA 1
ATOM 869 C C . TYR A 1 108 ? 0.366 1.930 -2.437 1.00 90.38 108 TYR A C 1
ATOM 871 O O . TYR A 1 108 ? -0.420 1.857 -1.492 1.00 90.38 108 TYR A O 1
ATOM 879 N N . ALA A 1 109 ? 1.010 0.850 -2.897 1.00 87.44 109 ALA A N 1
ATOM 880 C CA . ALA A 1 109 ? 0.725 -0.519 -2.452 1.00 87.44 109 ALA A CA 1
ATOM 881 C C . ALA A 1 109 ? 0.746 -0.686 -0.923 1.00 87.44 109 ALA A C 1
ATOM 883 O O . ALA A 1 109 ? -0.180 -1.263 -0.360 1.00 87.44 109 ALA A O 1
ATOM 884 N N . GLY A 1 110 ? 1.760 -0.142 -0.238 1.00 83.25 110 GLY A N 1
ATOM 885 C CA . GLY A 1 110 ? 1.880 -0.277 1.221 1.00 83.25 110 GLY A CA 1
ATOM 886 C C . GLY A 1 110 ? 0.781 0.460 1.993 1.00 83.25 110 GLY A C 1
ATOM 887 O O . GLY A 1 110 ? 0.305 -0.019 3.021 1.00 83.25 110 GLY A O 1
ATOM 888 N N . TYR A 1 111 ? 0.328 1.607 1.479 1.00 86.25 111 TYR A N 1
ATOM 889 C CA . TYR A 1 111 ? -0.785 2.350 2.070 1.00 86.25 111 TYR A CA 1
ATOM 890 C C . TYR A 1 111 ? -2.104 1.602 1.880 1.00 86.25 111 TYR A C 1
ATOM 892 O O . TYR A 1 111 ? -2.888 1.498 2.821 1.00 86.25 111 TYR A O 1
ATOM 900 N N . ILE A 1 112 ? -2.321 1.046 0.686 1.00 84.19 112 ILE A N 1
ATOM 901 C CA . ILE A 1 112 ? -3.517 0.263 0.361 1.00 84.19 112 ILE A CA 1
ATOM 902 C C . ILE A 1 112 ? -3.575 -1.005 1.217 1.00 84.19 112 ILE A C 1
ATOM 904 O O . ILE A 1 112 ? -4.609 -1.281 1.817 1.00 84.19 112 ILE A O 1
ATOM 908 N N . GLU A 1 113 ? -2.471 -1.741 1.340 1.00 83.50 113 GLU A N 1
ATOM 909 C CA . GLU A 1 113 ? -2.393 -2.955 2.161 1.00 83.50 113 GLU A CA 1
ATOM 910 C C . GLU A 1 113 ? -2.676 -2.657 3.641 1.00 83.50 113 GLU A C 1
ATOM 912 O O . GLU A 1 113 ? -3.448 -3.365 4.298 1.00 83.50 113 GLU A O 1
ATOM 917 N N . ARG A 1 114 ? -2.123 -1.554 4.163 1.00 83.31 114 ARG A N 1
ATOM 918 C CA . ARG A 1 114 ? -2.415 -1.097 5.524 1.00 83.31 114 ARG A CA 1
ATOM 919 C C . ARG A 1 114 ? -3.894 -0.760 5.702 1.00 83.31 114 ARG A C 1
ATOM 921 O O . ARG A 1 114 ? -4.507 -1.228 6.658 1.00 83.31 114 ARG A O 1
ATOM 928 N N . GLN A 1 115 ? -4.475 0.007 4.782 1.00 85.12 115 GLN A N 1
ATOM 929 C CA . GLN A 1 115 ? -5.894 0.368 4.836 1.00 85.12 115 GLN A CA 1
ATOM 930 C C . GLN A 1 115 ? -6.799 -0.864 4.752 1.00 85.12 115 GLN A C 1
ATOM 932 O O . GLN A 1 115 ? -7.758 -0.974 5.511 1.00 85.12 115 GLN A O 1
ATOM 937 N N . GLN A 1 116 ? -6.484 -1.822 3.880 1.00 82.69 116 GLN A N 1
ATOM 938 C CA . GLN A 1 116 ? -7.224 -3.080 3.775 1.00 82.69 116 GLN A CA 1
ATOM 939 C C . GLN A 1 116 ? -7.142 -3.890 5.071 1.00 82.69 116 GLN A C 1
ATOM 941 O O . GLN A 1 116 ? -8.160 -4.390 5.546 1.00 82.69 116 GLN A O 1
ATOM 946 N N . THR A 1 117 ? -5.961 -3.956 5.687 1.00 81.69 117 THR A N 1
ATOM 947 C CA . THR A 1 117 ? -5.771 -4.621 6.984 1.00 81.69 117 THR A CA 1
ATOM 948 C C . THR A 1 117 ? -6.602 -3.953 8.085 1.00 81.69 117 THR A C 1
ATOM 950 O O . THR A 1 117 ? -7.222 -4.635 8.901 1.00 81.69 117 THR A O 1
ATOM 953 N N . GLU A 1 118 ? -6.662 -2.620 8.105 1.00 81.19 118 GLU A N 1
ATOM 954 C CA . GLU A 1 118 ? -7.492 -1.861 9.048 1.00 81.19 118 GLU A CA 1
ATOM 955 C C . GLU A 1 118 ? -8.995 -2.108 8.817 1.00 81.19 118 GLU A C 1
ATOM 957 O O . GLU A 1 118 ? -9.736 -2.334 9.777 1.00 81.19 118 GLU A O 1
ATOM 962 N N . VAL A 1 119 ? -9.444 -2.147 7.557 1.00 83.81 119 VAL A N 1
ATOM 963 C CA . VAL A 1 119 ? -10.833 -2.472 7.188 1.00 83.81 119 VAL A CA 1
ATOM 964 C C . VAL A 1 119 ? -11.208 -3.887 7.624 1.00 83.81 119 VAL A C 1
ATOM 966 O O . VAL A 1 119 ? -12.248 -4.071 8.256 1.00 83.81 119 VAL A O 1
ATOM 969 N N . GLU A 1 120 ? -10.365 -4.880 7.345 1.00 83.19 120 GLU A N 1
ATOM 970 C CA . GLU A 1 120 ? -10.627 -6.275 7.714 1.00 83.19 120 GLU A CA 1
ATOM 971 C C . GLU A 1 120 ? -10.642 -6.462 9.239 1.00 83.19 120 GLU A C 1
ATOM 973 O O . GLU A 1 120 ? -11.507 -7.142 9.802 1.00 83.19 120 GLU A O 1
ATOM 978 N N . ARG A 1 121 ? -9.745 -5.775 9.957 1.00 79.94 121 ARG A N 1
ATOM 979 C CA . ARG A 1 121 ? -9.757 -5.744 11.425 1.00 79.94 121 ARG A CA 1
ATOM 980 C C . ARG A 1 121 ? -11.046 -5.127 11.972 1.00 79.94 121 ARG A C 1
ATOM 982 O O . ARG A 1 121 ? -11.621 -5.645 12.927 1.00 79.94 121 ARG A O 1
ATOM 989 N N . ASN A 1 122 ? -11.524 -4.037 11.380 1.00 79.12 122 ASN A N 1
ATOM 990 C CA . ASN A 1 122 ? -12.782 -3.422 11.801 1.00 79.12 122 ASN A CA 1
ATOM 991 C C . ASN A 1 122 ? -13.974 -4.338 11.510 1.00 79.12 122 ASN A C 1
ATOM 993 O O . ASN A 1 122 ? -14.837 -4.507 12.368 1.00 79.12 122 ASN A O 1
ATOM 997 N N . ARG A 1 123 ? -13.990 -4.995 10.347 1.00 82.25 123 ARG A N 1
ATOM 998 C CA . ARG A 1 123 ? -15.047 -5.934 9.952 1.00 82.25 123 ARG A CA 1
ATOM 999 C C . ARG A 1 123 ? -15.107 -7.166 10.857 1.00 82.25 123 ARG A C 1
ATOM 1001 O O . ARG A 1 123 ? -16.190 -7.573 11.277 1.00 82.25 123 ARG A O 1
ATOM 1008 N N . SER A 1 124 ? -13.956 -7.735 11.202 1.00 80.12 124 SER A N 1
ATOM 1009 C CA . SER A 1 124 ? -13.881 -8.854 12.150 1.00 80.12 124 SER A CA 1
ATOM 1010 C C . SER A 1 124 ? -14.362 -8.446 13.547 1.00 80.12 124 SER A C 1
ATOM 1012 O O . SER A 1 124 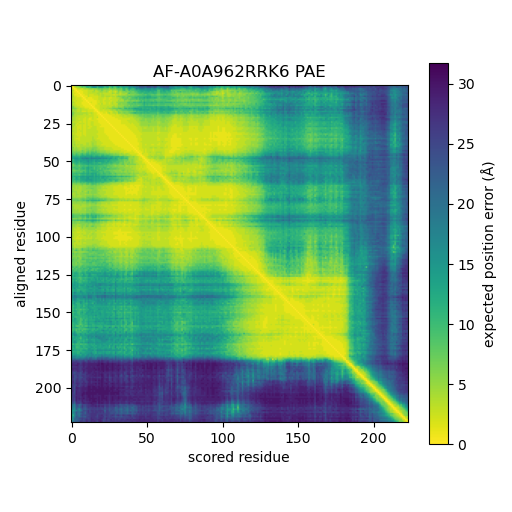? -15.160 -9.165 14.148 1.00 80.12 124 SER A O 1
ATOM 1014 N N . ASN A 1 125 ? -13.984 -7.259 14.030 1.00 81.06 125 ASN A N 1
ATOM 1015 C CA . ASN A 1 125 ? -14.476 -6.722 15.302 1.00 81.06 125 ASN A CA 1
ATOM 1016 C C . ASN A 1 125 ? -15.987 -6.436 15.290 1.00 81.06 125 ASN A C 1
ATOM 1018 O O . ASN A 1 125 ? -16.657 -6.657 16.296 1.00 81.06 125 ASN A O 1
ATOM 1022 N N . GLU A 1 126 ? -16.542 -5.986 14.164 1.00 86.44 126 GLU A N 1
ATOM 1023 C CA . GLU A 1 126 ? -17.969 -5.673 14.032 1.00 86.44 126 GLU A CA 1
ATOM 1024 C C . GLU A 1 126 ? -18.863 -6.877 14.381 1.00 86.44 126 GLU A C 1
ATOM 1026 O O . GLU A 1 126 ? -19.875 -6.739 15.072 1.00 86.44 126 GLU A O 1
ATOM 1031 N N . SER A 1 127 ? -18.439 -8.068 13.950 1.00 86.31 127 SER A N 1
ATOM 1032 C CA . SER A 1 127 ? -19.164 -9.333 14.129 1.00 86.31 127 SER A CA 1
ATOM 1033 C C . SER A 1 127 ? -18.780 -10.125 15.386 1.00 86.31 127 SER A C 1
ATOM 1035 O O . SER A 1 127 ? -19.451 -11.104 15.722 1.00 86.31 127 SER A O 1
ATOM 1037 N N . LEU A 1 128 ? -17.718 -9.726 16.097 1.00 89.19 128 LEU A N 1
ATOM 1038 C CA . LEU A 1 128 ? -17.226 -10.467 17.256 1.00 89.19 128 LEU A CA 1
ATOM 1039 C C . LEU A 1 128 ? -18.230 -10.388 18.410 1.00 89.19 128 LEU A C 1
ATOM 1041 O O . LEU A 1 128 ? -18.428 -9.324 18.998 1.00 89.19 128 LEU A O 1
ATOM 1045 N N . ARG A 1 129 ? -18.838 -11.526 18.756 1.00 91.75 129 ARG A N 1
ATOM 1046 C CA . ARG A 1 129 ? -19.836 -11.608 19.827 1.00 91.75 129 ARG A CA 1
ATOM 1047 C C . ARG A 1 129 ? -19.226 -11.417 21.210 1.00 91.75 129 ARG A C 1
ATOM 1049 O O . ARG A 1 129 ? -18.177 -11.975 21.532 1.00 91.75 129 ARG A O 1
ATOM 1056 N N . ILE A 1 130 ? -19.947 -10.678 22.043 1.00 92.00 130 ILE A N 1
ATOM 1057 C CA . ILE A 1 130 ? -19.679 -10.535 23.468 1.00 92.00 130 ILE A CA 1
ATOM 1058 C C . ILE A 1 130 ? -20.590 -11.525 24.212 1.00 92.00 130 ILE A C 1
ATOM 1060 O O . ILE A 1 130 ? -21.803 -11.502 24.004 1.00 92.00 130 ILE A O 1
ATOM 1064 N N . PRO A 1 131 ? -20.050 -12.412 25.068 1.00 91.44 131 PRO A N 1
ATOM 1065 C CA . PRO A 1 131 ? -20.867 -13.298 25.893 1.00 91.44 131 PRO A CA 1
ATOM 1066 C C . PRO A 1 131 ? -21.853 -12.511 26.764 1.00 91.44 131 PRO A C 1
ATOM 1068 O O . PRO A 1 131 ? -21.461 -11.557 27.434 1.00 91.44 131 PRO A O 1
ATOM 1071 N N . ALA A 1 132 ? -23.118 -12.936 26.799 1.00 89.38 132 ALA A N 1
ATOM 1072 C CA . ALA A 1 132 ? -24.174 -12.253 27.558 1.00 89.38 132 ALA A CA 1
ATOM 1073 C C . ALA A 1 132 ? -23.934 -12.244 29.082 1.00 89.38 132 ALA A C 1
ATOM 1075 O O . ALA A 1 132 ? -24.513 -11.430 29.802 1.00 89.38 132 ALA A O 1
ATOM 1076 N N . ASP A 1 133 ? -23.082 -13.149 29.566 1.00 89.56 133 ASP A N 1
ATOM 1077 C CA . ASP A 1 133 ? -22.674 -13.294 30.963 1.00 89.56 133 ASP A CA 1
ATOM 1078 C C . ASP A 1 133 ? -21.373 -12.539 31.298 1.00 89.56 133 ASP A C 1
ATOM 1080 O O . ASP A 1 133 ? -20.825 -12.711 32.388 1.00 89.56 133 ASP A O 1
ATOM 1084 N N . LEU A 1 134 ? -20.830 -11.748 30.362 1.00 90.75 134 LEU A N 1
ATOM 1085 C CA . LEU A 1 134 ? -19.576 -11.042 30.578 1.00 90.75 134 LEU A CA 1
ATOM 1086 C C . LEU A 1 134 ? -19.717 -10.011 31.704 1.00 90.75 134 LEU A C 1
ATOM 1088 O O . LEU A 1 134 ? -20.477 -9.049 31.611 1.00 90.75 134 LEU A O 1
ATOM 1092 N N . ASP A 1 135 ? -18.889 -10.172 32.732 1.00 91.81 135 ASP A N 1
ATOM 1093 C CA . ASP A 1 135 ? -18.735 -9.182 33.789 1.00 91.81 135 ASP A CA 1
ATOM 1094 C C . ASP A 1 135 ? -17.692 -8.122 33.396 1.00 91.81 135 ASP A C 1
ATOM 1096 O O . ASP A 1 135 ? -16.478 -8.330 33.515 1.00 91.81 135 ASP A O 1
ATOM 1100 N N . TYR A 1 136 ? -18.168 -6.955 32.949 1.00 93.12 136 TYR A N 1
ATOM 1101 C CA . TYR A 1 136 ? -17.315 -5.824 32.570 1.00 93.12 136 TYR A CA 1
ATOM 1102 C C . TYR A 1 136 ? -16.456 -5.293 33.729 1.00 93.12 136 TYR A C 1
ATOM 1104 O O . TYR A 1 136 ? -15.421 -4.673 33.476 1.00 93.12 136 TYR A O 1
ATOM 1112 N N . GLN A 1 137 ? -16.812 -5.564 34.993 1.00 91.50 137 GLN A N 1
ATOM 1113 C CA . GLN A 1 137 ? -15.999 -5.163 36.147 1.00 91.50 137 GLN A CA 1
ATOM 1114 C C . GLN A 1 137 ? -14.674 -5.930 36.224 1.00 91.50 137 GLN A C 1
ATOM 1116 O O . GLN A 1 137 ? -13.704 -5.447 36.816 1.00 91.50 137 GLN A O 1
ATOM 1121 N N . ARG A 1 138 ? -14.601 -7.102 35.584 1.00 90.62 138 ARG A N 1
ATOM 1122 C CA . ARG A 1 138 ? -13.404 -7.954 35.537 1.00 90.62 138 ARG A CA 1
ATOM 1123 C C . ARG A 1 138 ? -12.503 -7.655 34.341 1.00 90.62 138 ARG A C 1
ATOM 1125 O O . ARG A 1 138 ? -11.436 -8.259 34.211 1.00 90.62 138 ARG A O 1
ATOM 1132 N N . VAL A 1 139 ? -12.892 -6.721 33.472 1.00 91.50 139 VAL A N 1
ATOM 1133 C CA . VAL A 1 139 ? -12.063 -6.289 32.344 1.00 91.50 139 VAL A CA 1
ATOM 1134 C C . VAL A 1 139 ? -11.050 -5.256 32.841 1.00 91.50 139 VAL A C 1
ATOM 1136 O O . VAL A 1 139 ? -11.387 -4.125 33.207 1.00 91.50 139 VAL A O 1
ATOM 1139 N N . SER A 1 140 ? -9.783 -5.667 32.883 1.00 88.94 140 SER A N 1
ATOM 1140 C CA . SER A 1 140 ? -8.679 -4.804 33.309 1.00 88.94 140 SER A CA 1
ATOM 1141 C C . SER A 1 140 ? -8.510 -3.606 32.369 1.00 88.94 140 SER A C 1
ATOM 1143 O O . SER A 1 140 ? -8.679 -3.735 31.158 1.00 88.94 140 SER A O 1
ATOM 1145 N N . GLY A 1 141 ? -8.180 -2.445 32.935 1.00 88.69 141 GLY A N 1
ATOM 1146 C CA . GLY A 1 141 ? -7.905 -1.208 32.196 1.00 88.69 141 GLY A CA 1
ATOM 1147 C C . GLY A 1 141 ? -9.132 -0.375 31.803 1.00 88.69 141 GLY A C 1
ATOM 1148 O O . GLY A 1 141 ? -8.974 0.809 31.517 1.00 88.69 141 GLY A O 1
ATOM 1149 N N . LEU A 1 142 ? -10.352 -0.929 31.830 1.00 92.94 142 LEU A N 1
ATOM 1150 C CA . LEU A 1 142 ? -11.557 -0.128 31.583 1.00 92.94 142 LEU A CA 1
ATOM 1151 C C . LEU A 1 142 ? -11.808 0.855 32.730 1.00 92.94 142 LEU A C 1
ATOM 1153 O O . LEU A 1 142 ? -11.816 0.449 33.894 1.00 92.94 142 LEU A O 1
ATOM 1157 N N . SER A 1 143 ? -12.093 2.116 32.396 1.00 93.88 143 SER A N 1
ATOM 1158 C CA . SER A 1 143 ? -12.516 3.123 33.373 1.00 93.88 143 SER A CA 1
ATOM 1159 C C . SER A 1 143 ? -13.886 2.787 33.972 1.00 93.88 143 SER A C 1
ATOM 1161 O O . SER A 1 143 ? -14.685 2.072 33.362 1.00 93.88 143 SER A O 1
ATOM 1163 N N . ALA A 1 144 ? -14.179 3.332 35.155 1.00 94.00 144 ALA A N 1
ATOM 1164 C CA . ALA A 1 144 ? -15.475 3.147 35.810 1.00 94.00 144 ALA A CA 1
ATOM 1165 C C . ALA A 1 144 ? -16.646 3.589 34.911 1.00 94.00 144 ALA A C 1
ATOM 1167 O O . ALA A 1 144 ? -17.610 2.846 34.758 1.00 94.00 144 ALA A O 1
ATOM 1168 N N . GLU A 1 145 ? -16.509 4.734 34.234 1.00 94.12 145 GLU A N 1
ATOM 1169 C CA . GLU A 1 145 ? -17.521 5.262 33.311 1.00 94.12 145 GLU A CA 1
ATOM 1170 C C . GLU A 1 145 ? -17.773 4.319 32.123 1.00 94.12 145 GLU A C 1
ATOM 1172 O O . GLU A 1 145 ? -18.917 4.045 31.761 1.00 94.12 145 GLU A O 1
ATOM 1177 N N . VAL A 1 146 ? -16.709 3.775 31.522 1.00 95.50 146 VAL A N 1
ATOM 1178 C CA . VAL A 1 146 ? -16.839 2.830 30.405 1.00 95.50 146 VAL A CA 1
ATOM 1179 C C . VAL A 1 146 ? -17.488 1.528 30.867 1.00 95.50 146 VAL A C 1
ATOM 1181 O O . VAL A 1 146 ? -18.368 1.008 30.180 1.00 95.50 146 VAL A O 1
ATOM 1184 N N . ARG A 1 147 ? -17.102 1.007 32.039 1.00 95.44 147 ARG A N 1
ATOM 1185 C CA . ARG A 1 147 ? -17.718 -0.196 32.620 1.00 95.44 147 ARG A CA 1
ATOM 1186 C C . ARG A 1 147 ? -19.204 0.010 32.875 1.00 95.44 147 ARG A C 1
ATOM 1188 O O . ARG A 1 147 ? -19.994 -0.860 32.519 1.00 95.44 147 ARG A O 1
ATOM 1195 N N . GLU A 1 148 ? -19.588 1.147 33.449 1.00 95.06 148 GLU A N 1
ATOM 1196 C CA . GLU A 1 148 ? -20.988 1.495 33.702 1.00 95.06 148 GLU A CA 1
ATOM 1197 C C . GLU A 1 148 ? -21.785 1.549 32.393 1.00 95.06 148 GLU A C 1
ATOM 1199 O O . GLU A 1 148 ? -22.824 0.899 32.261 1.00 95.06 148 GLU A O 1
ATOM 1204 N N . LYS A 1 149 ? -21.254 2.243 31.380 1.00 95.56 149 LYS A N 1
ATOM 1205 C CA . LYS A 1 149 ? -21.880 2.356 30.058 1.00 95.56 149 LYS A CA 1
ATOM 1206 C C . LYS A 1 149 ? -22.072 0.999 29.386 1.00 95.56 149 LYS A C 1
ATOM 1208 O O . LYS A 1 149 ? -23.174 0.712 28.920 1.00 95.56 149 LYS A O 1
ATOM 1213 N N . LEU A 1 150 ? -21.039 0.157 29.357 1.00 95.25 150 LEU A N 1
ATOM 1214 C CA . LEU A 1 150 ? -21.113 -1.178 28.755 1.00 95.25 150 LEU A CA 1
ATOM 1215 C C . LEU A 1 150 ? -22.048 -2.110 29.535 1.00 95.25 150 LEU A C 1
ATOM 1217 O O . LEU A 1 150 ? -22.823 -2.839 28.923 1.00 95.25 150 LEU A O 1
ATOM 1221 N N . THR A 1 151 ? -22.047 -2.032 30.868 1.00 94.88 151 THR A N 1
ATOM 1222 C CA . THR A 1 151 ? -22.954 -2.816 31.724 1.00 94.88 151 THR A CA 1
ATOM 1223 C C . THR A 1 151 ? -24.414 -2.423 31.513 1.00 94.88 151 THR A C 1
ATOM 1225 O O . THR A 1 151 ? -25.287 -3.291 31.531 1.00 94.88 151 THR A O 1
ATOM 1228 N N . ARG A 1 152 ? -24.686 -1.130 31.291 1.00 94.38 152 ARG A N 1
ATOM 1229 C CA . ARG A 1 152 ? -26.031 -0.611 31.020 1.00 94.38 152 ARG A CA 1
ATOM 1230 C C . ARG A 1 152 ? -26.518 -0.956 29.615 1.00 94.38 152 ARG A C 1
ATOM 1232 O O . ARG A 1 152 ? -27.663 -1.356 29.461 1.00 94.38 152 ARG A O 1
ATOM 1239 N N . VAL A 1 153 ? -25.672 -0.771 28.598 1.00 95.06 153 VAL A N 1
ATOM 1240 C CA . VAL A 1 153 ? -26.051 -0.996 27.191 1.00 95.06 153 VAL A CA 1
ATOM 1241 C C . VAL A 1 153 ? -26.089 -2.484 26.839 1.00 95.06 153 VAL A C 1
ATOM 1243 O O . VAL A 1 153 ? -26.904 -2.871 26.011 1.00 95.06 153 VAL A O 1
ATOM 1246 N N . ARG A 1 154 ? -25.228 -3.304 27.457 1.00 94.06 154 ARG A N 1
ATOM 1247 C CA . ARG A 1 154 ? -25.047 -4.736 27.156 1.00 94.06 154 ARG A CA 1
ATOM 1248 C C . ARG A 1 154 ? -24.948 -5.032 25.652 1.00 94.06 154 ARG A C 1
ATOM 1250 O O . ARG A 1 154 ? -25.807 -5.719 25.105 1.00 94.06 154 ARG A O 1
ATOM 1257 N N . PRO A 1 155 ? -23.920 -4.502 24.968 1.00 94.25 155 PRO A N 1
ATOM 1258 C CA . PRO A 1 155 ? -23.737 -4.757 23.547 1.00 94.25 155 PRO A CA 1
ATOM 1259 C C . PRO A 1 155 ? -23.527 -6.251 23.259 1.00 94.25 155 PRO A C 1
ATOM 1261 O O . PRO A 1 155 ? -22.767 -6.924 23.953 1.00 94.25 155 PRO A O 1
ATOM 1264 N N . GLU A 1 156 ? -24.157 -6.745 22.197 1.00 93.75 156 GLU A N 1
ATOM 1265 C CA . GLU A 1 156 ? -24.054 -8.126 21.718 1.00 93.75 156 GLU A CA 1
ATOM 1266 C C . GLU A 1 156 ? -22.761 -8.371 20.934 1.00 93.75 156 GLU A C 1
ATOM 1268 O O . GLU A 1 156 ? -22.261 -9.498 20.884 1.00 93.75 156 GLU A O 1
ATOM 1273 N N . THR A 1 157 ? -22.199 -7.323 20.325 1.00 93.06 157 THR A N 1
ATOM 1274 C CA . THR A 1 157 ? -20.945 -7.397 19.566 1.00 93.06 157 THR A CA 1
ATOM 1275 C C . THR A 1 157 ? -19.956 -6.310 19.959 1.00 93.06 157 THR A C 1
ATOM 1277 O O . THR A 1 157 ? -20.317 -5.248 20.477 1.00 93.06 157 THR A O 1
ATOM 1280 N N . LEU A 1 158 ? -18.676 -6.558 19.680 1.00 92.25 158 LEU A N 1
ATOM 1281 C CA . LEU A 1 158 ? -17.611 -5.587 19.909 1.00 92.25 158 LEU A CA 1
ATOM 1282 C C . LEU A 1 158 ? -17.796 -4.321 19.047 1.00 92.25 158 LEU A C 1
ATOM 1284 O O . LEU A 1 158 ? -17.523 -3.222 19.528 1.00 92.25 158 LEU A O 1
ATOM 1288 N N . GLY A 1 159 ? -18.342 -4.446 17.833 1.00 91.56 159 GLY A N 1
ATOM 1289 C CA . GLY A 1 159 ? -18.732 -3.297 17.004 1.00 91.56 159 GLY A CA 1
ATOM 1290 C C . GLY A 1 159 ? -19.865 -2.461 17.602 1.00 91.56 159 GLY A C 1
ATOM 1291 O O . GLY A 1 159 ? -19.832 -1.229 17.581 1.00 91.56 159 GLY A O 1
ATOM 1292 N N . GLN A 1 160 ? -20.860 -3.106 18.216 1.00 93.25 160 GLN A N 1
ATOM 1293 C CA . GLN A 1 160 ? -21.895 -2.375 18.946 1.00 93.25 160 GLN A CA 1
ATOM 1294 C C . GLN A 1 160 ? -21.296 -1.642 20.153 1.00 93.25 160 GLN A C 1
ATOM 1296 O O . GLN A 1 160 ? -21.621 -0.477 20.380 1.00 93.25 160 GLN A O 1
ATOM 1301 N N . ALA A 1 161 ? -20.378 -2.285 20.882 1.00 94.00 161 ALA A N 1
ATOM 1302 C CA . ALA A 1 161 ? -19.667 -1.665 21.995 1.00 94.00 161 ALA A CA 1
ATOM 1303 C C . ALA A 1 161 ? -18.876 -0.419 21.557 1.00 94.00 161 ALA A C 1
ATOM 1305 O O . ALA A 1 161 ? -18.885 0.581 22.273 1.00 94.00 161 ALA A O 1
ATOM 1306 N N . SER A 1 162 ? -18.243 -0.433 20.374 1.00 92.75 162 SER A N 1
ATOM 1307 C CA . SER A 1 162 ? -17.468 0.715 19.872 1.00 92.75 162 SER A CA 1
ATOM 1308 C C . SER A 1 162 ? -18.320 1.920 19.482 1.00 92.75 162 SER A C 1
ATOM 1310 O O . SER A 1 162 ? -17.799 3.027 19.394 1.00 92.75 162 SER A O 1
ATOM 1312 N N . ARG A 1 163 ? -19.625 1.728 19.254 1.00 93.19 163 ARG A N 1
ATOM 1313 C CA . ARG A 1 163 ? -20.581 2.813 18.974 1.00 93.19 163 ARG A CA 1
ATOM 1314 C C . ARG A 1 163 ? -21.222 3.403 20.231 1.00 93.19 163 ARG A C 1
ATOM 1316 O O . ARG A 1 163 ? -21.968 4.376 20.134 1.00 93.19 163 ARG A O 1
ATOM 1323 N N . VAL A 1 164 ? -20.956 2.843 21.412 1.00 94.44 164 VAL A N 1
ATOM 1324 C CA . VAL A 1 164 ? -21.464 3.394 22.673 1.00 94.44 164 VAL A CA 1
ATOM 1325 C C . VAL A 1 164 ? -20.753 4.714 22.971 1.00 94.44 164 VAL A C 1
ATOM 1327 O O . VAL A 1 164 ? -19.529 4.774 23.056 1.00 94.44 164 VAL A O 1
ATOM 1330 N N . SER A 1 165 ? -21.527 5.784 23.158 1.00 93.56 165 SER A N 1
ATOM 1331 C CA . SER A 1 165 ? -20.984 7.126 23.397 1.00 93.56 165 SER A CA 1
ATOM 1332 C C . SER A 1 165 ? -20.037 7.169 24.604 1.00 93.56 165 SER A C 1
ATOM 1334 O O . SER A 1 165 ? -20.397 6.798 25.725 1.00 93.56 165 SER A O 1
ATOM 1336 N N . GLY A 1 166 ? -18.813 7.650 24.380 1.00 90.19 166 GLY A N 1
ATOM 1337 C CA . GLY A 1 166 ? -17.742 7.719 25.377 1.00 90.19 166 GLY A CA 1
ATOM 1338 C C . GLY A 1 166 ? -16.987 6.408 25.613 1.00 90.19 166 GLY A C 1
ATOM 1339 O O . GLY A 1 166 ? -16.157 6.350 26.515 1.00 90.19 166 GLY A O 1
ATOM 1340 N N . VAL A 1 167 ? -17.229 5.368 24.810 1.00 93.44 167 VAL A N 1
ATOM 1341 C CA . VAL A 1 167 ? -16.327 4.214 24.727 1.00 93.44 167 VAL A CA 1
ATOM 1342 C C . VAL A 1 167 ? -15.233 4.521 23.708 1.00 93.44 167 VAL A C 1
ATOM 1344 O O . VAL A 1 167 ? -15.506 4.851 22.558 1.00 93.44 167 VAL A O 1
ATOM 1347 N N . THR A 1 168 ? -13.975 4.446 24.142 1.00 90.88 168 THR A N 1
ATOM 1348 C CA . THR A 1 168 ? -12.811 4.790 23.315 1.00 90.88 168 THR A CA 1
ATOM 1349 C C . THR A 1 168 ? -12.245 3.565 22.585 1.00 90.88 168 THR A C 1
ATOM 1351 O O . THR A 1 168 ? -12.423 2.432 23.043 1.00 90.88 168 THR A O 1
ATOM 1354 N N . PRO A 1 169 ? -11.471 3.749 21.497 1.00 87.69 169 PRO A N 1
ATOM 1355 C CA . PRO A 1 169 ? -10.774 2.642 20.831 1.00 87.69 169 PRO A CA 1
ATOM 1356 C C . PRO A 1 169 ? -9.852 1.835 21.766 1.00 87.69 169 PRO A C 1
ATOM 1358 O O . PRO A 1 169 ? -9.70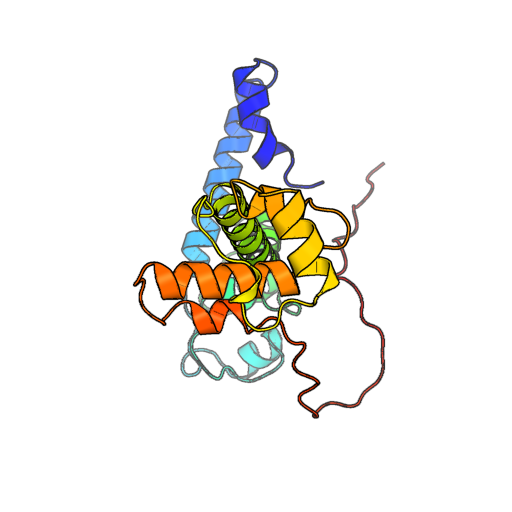7 0.619 21.617 1.00 87.69 169 PRO A O 1
ATOM 1361 N N . ALA A 1 170 ? -9.264 2.492 22.772 1.00 89.62 170 ALA A N 1
ATOM 1362 C CA . ALA A 1 170 ? -8.455 1.834 23.796 1.00 89.62 170 ALA A CA 1
ATOM 1363 C C . ALA A 1 170 ? -9.293 0.870 24.656 1.00 89.62 170 ALA A C 1
ATOM 1365 O O . ALA A 1 170 ? -8.892 -0.275 24.865 1.00 89.62 170 ALA A O 1
ATOM 1366 N N . ALA A 1 171 ? -10.490 1.289 25.080 1.00 93.06 171 ALA A N 1
ATOM 1367 C CA . ALA A 1 171 ? -11.415 0.430 25.816 1.00 93.06 171 ALA A CA 1
ATOM 1368 C C . ALA A 1 171 ? -11.860 -0.794 24.998 1.00 93.06 171 ALA A C 1
ATOM 1370 O O . ALA A 1 171 ? -11.897 -1.910 25.516 1.00 93.06 171 ALA A O 1
ATOM 1371 N N . ILE A 1 172 ? -12.135 -0.610 23.704 1.00 91.94 172 ILE A N 1
ATOM 1372 C CA . ILE A 1 172 ? -12.462 -1.712 22.787 1.00 91.94 172 ILE A CA 1
ATOM 1373 C C . ILE A 1 172 ? -11.298 -2.696 22.660 1.00 91.94 172 ILE A C 1
ATOM 1375 O O . ILE A 1 172 ? -11.511 -3.907 22.665 1.00 91.94 172 ILE A O 1
ATOM 1379 N N . SER A 1 173 ? -10.064 -2.193 22.628 1.00 89.62 173 SER A N 1
ATOM 1380 C CA . SER A 1 173 ? -8.865 -3.035 22.592 1.00 89.62 173 SER A CA 1
ATOM 1381 C C . SER A 1 173 ? -8.704 -3.858 23.876 1.00 89.62 173 SER A C 1
ATOM 1383 O O . SER A 1 173 ? -8.433 -5.055 23.807 1.00 89.62 173 SER A O 1
ATOM 1385 N N . MET A 1 174 ? -8.947 -3.261 25.047 1.00 91.75 174 MET A N 1
ATOM 1386 C CA . MET A 1 174 ? -8.930 -3.975 26.333 1.00 91.75 174 MET A CA 1
ATOM 1387 C C . MET A 1 174 ? -10.006 -5.063 26.400 1.00 91.75 174 MET A C 1
ATOM 1389 O O . MET A 1 174 ? -9.738 -6.185 26.838 1.00 91.75 174 MET A O 1
ATOM 1393 N N . LEU A 1 175 ? -11.212 -4.754 25.918 1.00 91.12 175 LEU A N 1
ATOM 1394 C CA . LEU A 1 175 ? -12.310 -5.709 25.842 1.00 91.12 175 LEU A CA 1
ATOM 1395 C C . LEU A 1 175 ? -11.978 -6.871 24.892 1.00 91.12 175 LEU A C 1
ATOM 1397 O O . LEU A 1 175 ? -12.166 -8.029 25.258 1.00 91.12 175 LEU A O 1
ATOM 1401 N N . LEU A 1 176 ? -11.403 -6.587 23.719 1.00 89.56 176 LEU A N 1
ATOM 1402 C CA . LEU A 1 176 ? -10.950 -7.601 22.763 1.00 89.56 176 LEU A CA 1
ATOM 1403 C C . LEU A 1 176 ? -9.908 -8.550 23.376 1.00 89.56 176 LEU A C 1
ATOM 1405 O O . LEU A 1 176 ? -10.025 -9.768 23.233 1.00 89.56 176 LEU A O 1
ATOM 1409 N N . VAL A 1 177 ? -8.906 -8.011 24.078 1.00 88.69 177 VAL A N 1
ATOM 1410 C CA . VAL A 1 177 ? -7.877 -8.814 24.763 1.00 88.69 177 VAL A CA 1
ATOM 1411 C C . VAL A 1 177 ? -8.510 -9.718 25.823 1.00 88.69 177 VAL A C 1
ATOM 1413 O O . VAL A 1 177 ? -8.183 -10.904 25.902 1.00 88.69 177 VAL A O 1
ATOM 1416 N N . HIS A 1 178 ? -9.456 -9.191 26.604 1.00 90.56 178 HIS A N 1
ATOM 1417 C CA . HIS A 1 178 ? -10.168 -9.971 27.613 1.00 90.56 178 HIS A CA 1
ATOM 1418 C C . HIS A 1 178 ? -10.985 -11.118 26.996 1.00 90.56 178 HIS A C 1
ATOM 1420 O O . HIS A 1 178 ? -10.909 -12.252 27.471 1.00 90.56 178 HIS A O 1
ATOM 1426 N N . LEU A 1 179 ? -11.715 -10.850 25.907 1.00 88.69 179 LEU A N 1
ATOM 1427 C CA . LEU A 1 179 ? -12.492 -11.859 25.181 1.00 88.69 179 LEU A CA 1
ATOM 1428 C C . LEU A 1 179 ? -11.597 -12.972 24.618 1.00 88.69 179 LEU A C 1
ATOM 1430 O O . LEU A 1 179 ? -11.914 -14.151 24.778 1.00 88.69 179 LEU A O 1
ATOM 1434 N N . LYS A 1 180 ? -10.443 -12.621 24.035 1.00 83.88 180 LYS A N 1
ATOM 1435 C CA . LYS A 1 180 ? -9.476 -13.610 23.528 1.00 83.88 180 LYS A CA 1
ATOM 1436 C C . LYS A 1 180 ? -8.883 -14.479 24.638 1.00 83.88 180 LYS A C 1
ATOM 1438 O O . LYS A 1 180 ? -8.784 -15.690 24.460 1.00 83.88 180 LYS A O 1
ATOM 1443 N N . LYS A 1 181 ? -8.560 -13.892 25.799 1.00 82.38 181 LYS A N 1
ATOM 1444 C CA . LYS A 1 181 ? -8.035 -14.626 26.965 1.00 82.38 181 LYS A CA 1
ATOM 1445 C C . LYS A 1 181 ? -9.058 -15.607 27.549 1.00 82.38 181 LYS A C 1
ATOM 1447 O O . LYS A 1 181 ? -8.677 -16.682 27.999 1.00 82.38 181 LYS A O 1
ATOM 1452 N N . ARG A 1 182 ? -10.351 -15.262 27.517 1.00 76.06 182 ARG A N 1
ATOM 1453 C CA . ARG A 1 182 ? -11.453 -16.145 27.946 1.00 76.06 182 ARG A CA 1
ATOM 1454 C C . ARG A 1 182 ? -11.735 -17.268 26.933 1.00 76.06 182 ARG A C 1
ATOM 1456 O O . ARG A 1 182 ? -12.194 -18.329 27.337 1.00 76.06 182 ARG A O 1
ATOM 1463 N N . GLY A 1 183 ? -11.455 -17.039 25.645 1.00 67.19 183 GLY A N 1
ATOM 1464 C CA . GLY A 1 183 ? -11.724 -17.967 24.537 1.00 67.19 183 GLY A CA 1
ATOM 1465 C C . GLY A 1 183 ? -10.586 -18.920 24.137 1.00 67.19 183 GLY A C 1
ATOM 1466 O O . GLY A 1 183 ? -10.771 -19.690 23.202 1.00 67.19 183 GLY A O 1
ATOM 1467 N N . GLY A 1 184 ? -9.421 -18.885 24.796 1.00 51.97 184 GLY A N 1
ATOM 1468 C CA . GLY A 1 184 ? -8.343 -19.866 24.583 1.00 51.97 184 GLY A CA 1
ATOM 1469 C C . GLY A 1 184 ? -7.615 -19.802 23.230 1.00 51.97 184 GLY A C 1
ATOM 1470 O O . GLY A 1 184 ? -6.992 -20.783 22.833 1.00 51.97 184 GLY A O 1
ATOM 1471 N N . LEU A 1 185 ? -7.671 -18.678 22.508 1.00 48.50 185 LEU A N 1
ATOM 1472 C CA . LEU A 1 185 ? -6.945 -18.514 21.240 1.00 48.50 185 LEU A CA 1
ATOM 1473 C C . LEU A 1 185 ? -5.486 -18.067 21.491 1.00 48.50 185 LEU A C 1
ATOM 1475 O O . LEU A 1 185 ? -5.263 -17.217 22.357 1.00 48.50 185 LEU A O 1
ATOM 1479 N N . PRO A 1 186 ? -4.494 -18.612 20.756 1.00 42.91 186 PRO A N 1
ATOM 1480 C CA . PRO A 1 186 ? -3.067 -18.460 21.061 1.00 42.91 186 PRO A CA 1
ATOM 1481 C C . PRO A 1 186 ? -2.556 -17.006 21.008 1.00 42.91 186 PRO A C 1
ATOM 1483 O O . PRO A 1 186 ? -3.006 -16.193 20.200 1.00 42.91 186 PRO A O 1
ATOM 1486 N N . GLU A 1 187 ? -1.558 -16.704 21.851 1.00 50.44 187 GLU A N 1
ATOM 1487 C CA . GLU A 1 187 ? -0.991 -15.372 22.162 1.00 50.44 187 GLU A CA 1
ATOM 1488 C C . GLU A 1 187 ? -0.412 -14.576 20.975 1.00 50.44 187 GLU A C 1
ATOM 1490 O O . GLU A 1 187 ? -0.143 -13.380 21.109 1.00 50.44 187 GLU A O 1
ATOM 1495 N N . ASN A 1 188 ? -0.269 -15.176 19.789 1.00 44.31 188 ASN A N 1
ATOM 1496 C CA . ASN A 1 188 ? 0.454 -14.577 18.661 1.00 44.31 188 ASN A CA 1
ATOM 1497 C C . ASN A 1 188 ? -0.232 -13.333 18.043 1.00 44.31 188 ASN A C 1
ATOM 1499 O O . ASN A 1 188 ? 0.336 -12.675 17.178 1.00 44.31 188 ASN A O 1
ATOM 1503 N N . THR A 1 189 ? -1.448 -12.971 18.479 1.00 46.25 189 THR A N 1
ATOM 1504 C CA . THR A 1 189 ? -2.139 -11.738 18.040 1.00 46.25 189 THR A CA 1
ATOM 1505 C C . THR A 1 189 ? -1.954 -10.536 18.978 1.00 46.25 189 THR A C 1
ATOM 1507 O O . THR A 1 189 ? -2.372 -9.431 18.631 1.00 46.25 189 THR A O 1
ATOM 1510 N N . LEU A 1 190 ? -1.356 -10.710 20.165 1.00 46.72 190 LEU A N 1
ATOM 1511 C CA . LEU A 1 190 ? -1.218 -9.631 21.158 1.00 46.72 190 LEU A CA 1
ATOM 1512 C C . LEU A 1 190 ? -0.305 -8.500 20.654 1.00 46.72 190 LEU A C 1
ATOM 1514 O O . LEU A 1 190 ? -0.641 -7.323 20.799 1.00 46.72 190 LEU A O 1
ATOM 1518 N N . ILE A 1 191 ? 0.771 -8.850 19.944 1.00 47.44 191 ILE A N 1
ATOM 1519 C CA . ILE A 1 191 ? 1.782 -7.907 19.441 1.00 47.44 191 ILE A CA 1
ATOM 1520 C C . ILE A 1 191 ? 1.210 -6.977 18.350 1.00 47.44 191 ILE A C 1
ATOM 1522 O O . ILE A 1 191 ? 1.474 -5.776 18.357 1.00 47.44 191 ILE A O 1
ATOM 1526 N N . GLN A 1 192 ? 0.328 -7.475 17.476 1.00 46.84 192 GLN A N 1
ATOM 1527 C CA . GLN A 1 192 ? -0.306 -6.659 16.423 1.00 46.84 192 GLN A CA 1
ATOM 1528 C C . GLN A 1 192 ? -1.356 -5.672 16.963 1.00 46.84 192 GLN A C 1
ATOM 1530 O O . GLN A 1 192 ? -1.655 -4.663 16.326 1.00 46.84 192 GLN A O 1
ATOM 1535 N N . SER A 1 193 ? -1.924 -5.942 18.142 1.00 44.19 193 SER A N 1
ATOM 1536 C CA . SER A 1 193 ? -2.918 -5.060 18.767 1.00 44.19 193 SER A CA 1
ATOM 1537 C C . SER A 1 193 ? -2.300 -3.936 19.605 1.00 44.19 193 SER A C 1
ATOM 1539 O O . SER A 1 193 ? -2.923 -2.885 19.738 1.00 44.19 193 SER A O 1
ATOM 1541 N N . MET A 1 194 ? -1.079 -4.141 20.119 1.00 46.19 194 MET A N 1
ATOM 1542 C CA . MET A 1 194 ? -0.358 -3.195 20.981 1.00 46.19 194 MET A CA 1
ATOM 1543 C C . MET A 1 194 ? 0.598 -2.262 20.225 1.00 46.19 194 MET A C 1
ATOM 1545 O O . MET A 1 194 ? 0.966 -1.222 20.762 1.00 46.19 194 MET A O 1
ATOM 1549 N N . SER A 1 195 ? 0.945 -2.559 18.967 1.00 44.25 195 SER A N 1
ATOM 1550 C CA . SER A 1 195 ? 1.799 -1.715 18.105 1.00 44.25 195 SER A CA 1
ATOM 1551 C C . SER A 1 195 ? 1.137 -0.394 17.641 1.00 44.25 195 SER A C 1
ATOM 1553 O O . SER A 1 195 ? 1.487 0.150 16.595 1.00 44.25 195 SER A O 1
ATOM 1555 N N . ALA A 1 196 ? 0.159 0.115 18.395 1.00 42.16 196 ALA A N 1
ATOM 1556 C CA . ALA A 1 196 ? -0.535 1.381 18.165 1.00 42.16 196 ALA A CA 1
ATOM 1557 C C . ALA A 1 196 ? -0.265 2.417 19.277 1.00 42.16 196 ALA A C 1
ATOM 1559 O O . ALA A 1 196 ? -1.047 3.350 19.450 1.00 42.16 196 ALA A O 1
ATOM 1560 N N . ALA A 1 197 ? 0.830 2.274 20.031 1.00 32.78 197 ALA A N 1
ATOM 1561 C CA . ALA A 1 197 ? 1.423 3.413 20.728 1.00 32.78 197 ALA A CA 1
ATOM 1562 C C . ALA A 1 197 ? 2.340 4.164 19.742 1.00 32.78 197 ALA A C 1
ATOM 1564 O O . ALA A 1 197 ? 3.058 3.505 18.986 1.00 32.78 197 ALA A O 1
ATOM 1565 N N . PRO A 1 198 ? 2.334 5.509 19.708 1.00 35.06 198 PRO A N 1
ATOM 1566 C CA . PRO A 1 198 ? 3.304 6.253 18.921 1.00 35.06 198 PRO A CA 1
ATOM 1567 C C . PRO A 1 198 ? 4.689 5.980 19.513 1.00 35.06 198 PRO A C 1
ATOM 1569 O O . PRO A 1 198 ? 5.002 6.435 20.609 1.00 35.06 198 PRO A O 1
ATOM 1572 N N . THR A 1 199 ? 5.507 5.191 18.821 1.00 33.12 199 THR A N 1
ATOM 1573 C CA . THR A 1 199 ? 6.940 5.148 19.103 1.00 33.12 199 THR A CA 1
ATOM 1574 C C . THR A 1 199 ? 7.494 6.514 18.721 1.00 33.12 199 THR A C 1
ATOM 1576 O O . THR A 1 199 ? 7.559 6.860 17.541 1.00 33.12 199 THR A O 1
ATOM 1579 N N . GLU A 1 200 ? 7.803 7.314 19.740 1.00 31.14 200 GLU A N 1
ATOM 1580 C CA . GLU A 1 200 ? 8.619 8.510 19.608 1.00 31.14 200 GLU A CA 1
ATOM 1581 C C . GLU A 1 200 ? 9.920 8.167 18.873 1.00 31.14 200 GLU A C 1
ATOM 1583 O O . GLU A 1 200 ? 10.603 7.198 19.197 1.00 31.14 200 GLU A O 1
ATOM 1588 N N . ALA A 1 201 ? 10.174 8.976 17.847 1.00 32.62 201 ALA A N 1
ATOM 1589 C CA . ALA A 1 201 ? 11.443 9.325 17.227 1.00 32.62 201 ALA A CA 1
ATOM 1590 C C . ALA A 1 201 ? 12.676 8.471 17.577 1.00 32.62 201 ALA A C 1
ATOM 1592 O O . ALA A 1 201 ? 13.264 8.598 18.649 1.00 32.62 201 ALA A O 1
ATOM 1593 N N . ASP A 1 202 ? 13.168 7.747 16.571 1.00 30.16 202 ASP A N 1
ATOM 1594 C CA . ASP A 1 202 ? 14.593 7.434 16.477 1.00 30.16 202 ASP A CA 1
ATOM 1595 C C . ASP A 1 202 ? 15.351 8.736 16.102 1.00 30.16 202 ASP A C 1
ATOM 1597 O O . ASP A 1 202 ? 14.975 9.401 15.125 1.00 30.16 202 ASP A O 1
ATOM 1601 N N . PRO A 1 203 ? 16.371 9.169 16.868 1.00 36.62 203 PRO A N 1
ATOM 1602 C CA . PRO A 1 203 ? 16.983 10.484 16.735 1.00 36.62 203 PRO A CA 1
ATOM 1603 C C . PRO A 1 203 ? 18.225 10.424 15.839 1.00 36.62 203 PRO A C 1
ATOM 1605 O O . PRO A 1 203 ? 19.339 10.291 16.331 1.00 36.62 203 PRO A O 1
ATOM 1608 N N . ALA A 1 204 ? 18.069 10.562 14.521 1.00 29.19 204 ALA A N 1
ATOM 1609 C CA . ALA A 1 204 ? 19.207 10.852 13.639 1.00 29.19 204 ALA A CA 1
ATOM 1610 C C . ALA A 1 204 ? 18.780 11.364 12.256 1.00 29.19 204 ALA A C 1
ATOM 1612 O O . ALA A 1 204 ? 18.929 10.663 11.263 1.00 29.19 204 ALA A O 1
ATOM 1613 N N . SER A 1 205 ? 18.293 12.604 12.193 1.00 29.77 205 SER A N 1
ATOM 1614 C CA . SER A 1 205 ? 18.669 13.564 11.140 1.00 29.77 205 SER A CA 1
ATOM 1615 C C . SER A 1 205 ? 17.874 14.849 11.334 1.00 29.77 205 SER A C 1
ATOM 1617 O O . SER A 1 205 ? 16.820 15.076 10.742 1.00 29.77 205 SER A O 1
ATOM 1619 N N . SER A 1 206 ? 18.400 15.696 12.206 1.00 28.33 206 SER A N 1
ATOM 1620 C CA . SER A 1 206 ? 18.118 17.119 12.235 1.00 28.33 206 SER A CA 1
ATOM 1621 C C . SER A 1 206 ? 18.575 17.763 10.922 1.00 28.33 206 SER A C 1
ATOM 1623 O O . SER A 1 206 ? 19.737 18.125 10.766 1.00 28.33 206 SER A O 1
ATOM 1625 N N . SER A 1 207 ? 17.644 17.960 9.994 1.00 30.39 207 SER A N 1
ATOM 1626 C CA . SER A 1 207 ? 17.599 19.169 9.172 1.00 30.39 207 SER A CA 1
ATOM 1627 C C . SER A 1 207 ? 16.154 19.453 8.756 1.00 30.39 207 SER A C 1
ATOM 1629 O O . SER A 1 207 ? 15.372 18.586 8.384 1.00 30.39 207 SER A O 1
ATOM 1631 N N . SER A 1 208 ? 15.788 20.707 8.966 1.00 32.41 208 SER A N 1
ATOM 1632 C CA . SER A 1 208 ? 14.479 21.336 8.851 1.00 32.41 208 SER A CA 1
ATOM 1633 C C . SER A 1 208 ? 13.764 21.150 7.506 1.00 32.41 208 SER A C 1
ATOM 1635 O O . SER A 1 208 ? 14.366 21.410 6.467 1.00 32.41 208 SER A O 1
ATOM 1637 N N . GLY A 1 209 ? 12.444 20.912 7.548 1.00 30.55 209 GLY A N 1
ATOM 1638 C CA . GLY A 1 209 ? 11.522 21.397 6.509 1.00 30.55 209 GLY A CA 1
ATOM 1639 C C . GLY A 1 209 ? 10.362 20.469 6.128 1.00 30.55 209 GLY A C 1
ATOM 1640 O O . GLY A 1 209 ? 10.509 19.662 5.225 1.00 30.55 209 GLY A O 1
ATOM 1641 N N . GLY A 1 210 ? 9.194 20.665 6.755 1.00 30.41 210 GLY A N 1
ATOM 1642 C CA . GLY A 1 210 ? 7.861 20.474 6.153 1.00 30.41 210 GLY A CA 1
ATOM 1643 C C . GLY A 1 210 ? 7.432 19.060 5.737 1.00 30.41 210 GLY A C 1
ATOM 1644 O O . GLY A 1 210 ? 7.753 18.591 4.651 1.00 30.41 210 GLY A O 1
ATOM 1645 N N . ALA A 1 211 ? 6.573 18.431 6.544 1.00 34.19 211 ALA A N 1
ATOM 1646 C CA . ALA A 1 211 ? 5.817 17.240 6.161 1.00 34.19 211 ALA A CA 1
ATOM 1647 C C . ALA A 1 211 ? 4.824 17.567 5.026 1.00 34.19 211 ALA A C 1
ATOM 1649 O O . ALA A 1 211 ? 3.713 18.038 5.264 1.00 34.19 211 ALA A O 1
ATOM 1650 N N . GLY A 1 212 ? 5.246 17.337 3.784 1.00 32.53 212 GLY A N 1
ATOM 1651 C CA . GLY A 1 212 ? 4.372 17.311 2.619 1.00 32.53 212 GLY A CA 1
ATOM 1652 C C . GLY A 1 212 ? 3.737 15.932 2.469 1.00 32.53 212 GLY A C 1
ATOM 1653 O O . GLY A 1 212 ? 4.431 14.916 2.502 1.00 32.53 212 GLY A O 1
ATOM 1654 N N . SER A 1 213 ? 2.418 15.891 2.267 1.00 42.03 213 SER A N 1
ATOM 1655 C CA . SER A 1 213 ? 1.786 14.757 1.578 1.00 42.03 213 SER A CA 1
ATOM 1656 C C . SER A 1 213 ? 2.568 14.461 0.288 1.00 42.03 213 SER A C 1
ATOM 1658 O O . SER A 1 213 ? 3.096 15.410 -0.303 1.00 42.03 213 SER A O 1
ATOM 1660 N N . PRO A 1 214 ? 2.670 13.199 -0.170 1.00 43.06 214 PRO A N 1
ATOM 1661 C CA . PRO A 1 214 ? 3.295 12.928 -1.459 1.00 43.06 214 PRO A CA 1
ATOM 1662 C C . PRO A 1 214 ? 2.614 13.810 -2.518 1.00 43.06 214 PRO A C 1
ATOM 1664 O O . PRO A 1 214 ? 1.381 13.892 -2.517 1.00 43.06 214 PRO A O 1
ATOM 1667 N N . PRO A 1 215 ? 3.372 14.526 -3.367 1.00 41.62 215 PRO A N 1
ATOM 1668 C CA . PRO A 1 215 ? 2.768 15.344 -4.400 1.00 41.62 215 PRO A CA 1
ATOM 1669 C C . PRO A 1 215 ? 1.929 14.426 -5.288 1.00 41.62 215 PRO A C 1
ATOM 1671 O O . PRO A 1 215 ? 2.439 13.478 -5.887 1.00 41.62 215 PRO A O 1
ATOM 1674 N N . MET A 1 216 ? 0.625 14.693 -5.336 1.00 42.25 216 MET A N 1
ATOM 1675 C CA . MET A 1 216 ? -0.231 14.165 -6.388 1.00 42.25 216 MET A CA 1
ATOM 1676 C C . MET A 1 216 ? 0.401 14.574 -7.727 1.00 42.25 216 MET A C 1
ATOM 1678 O O . MET A 1 216 ? 0.790 15.740 -7.856 1.00 42.25 216 MET A O 1
ATOM 1682 N N . PRO A 1 217 ? 0.539 13.668 -8.710 1.00 40.72 217 PRO A N 1
ATOM 1683 C CA . PRO A 1 217 ? 0.976 14.069 -10.039 1.00 40.72 217 PRO A CA 1
ATOM 1684 C C . PRO A 1 217 ? 0.029 15.164 -10.540 1.00 40.72 217 PRO A C 1
ATOM 1686 O O . PRO A 1 217 ? -1.194 15.026 -10.461 1.00 40.72 217 PRO A O 1
ATOM 1689 N N . ALA A 1 218 ? 0.603 16.295 -10.954 1.00 38.31 218 ALA A N 1
ATOM 1690 C CA . ALA A 1 218 ? -0.156 17.435 -11.438 1.00 38.31 218 ALA A CA 1
ATOM 1691 C C . ALA A 1 218 ? -1.015 16.983 -12.622 1.00 38.31 218 ALA A C 1
ATOM 1693 O O . ALA A 1 218 ? -0.487 16.511 -13.629 1.00 38.31 218 ALA A O 1
ATOM 1694 N N . GLN A 1 219 ? -2.335 17.121 -12.486 1.00 39.22 219 GLN A N 1
ATOM 1695 C CA . GLN A 1 219 ? -3.252 16.948 -13.601 1.00 39.22 219 GLN A CA 1
ATOM 1696 C C . GLN A 1 219 ? -2.896 18.007 -14.648 1.00 39.22 219 GLN A C 1
ATOM 1698 O O . GLN A 1 219 ? -3.087 19.205 -14.430 1.00 39.22 219 GLN A O 1
ATOM 1703 N N . GLY A 1 220 ? -2.302 17.572 -15.757 1.00 33.78 220 GLY A N 1
ATOM 1704 C CA . GLY A 1 220 ? -2.117 18.409 -16.929 1.00 33.78 220 GLY A CA 1
ATOM 1705 C C . GLY A 1 220 ? -3.486 18.700 -17.525 1.00 33.78 220 GLY A C 1
ATOM 1706 O O . GLY A 1 220 ? -4.026 17.877 -18.256 1.00 33.78 220 GLY A O 1
ATOM 1707 N N . SER A 1 221 ? -4.053 19.858 -17.192 1.00 35.59 221 SER A N 1
ATOM 1708 C CA . SER A 1 221 ? -5.199 20.418 -17.902 1.00 35.59 221 SER A CA 1
ATOM 1709 C C . SER A 1 221 ? -4.780 20.727 -19.337 1.00 35.59 221 SER A C 1
ATOM 1711 O O . SER A 1 221 ? -4.182 21.768 -19.605 1.00 35.59 221 SER A O 1
ATOM 1713 N N . SER A 1 222 ? -5.072 19.817 -20.261 1.00 38.38 222 SER A N 1
ATOM 1714 C CA . SER A 1 222 ? -5.138 20.145 -21.682 1.00 38.38 222 SER A CA 1
ATOM 1715 C C . SER A 1 222 ? -6.503 20.775 -21.958 1.00 38.38 222 SER A C 1
ATOM 1717 O O . SER A 1 222 ? -7.530 20.104 -21.859 1.00 38.38 222 SER A O 1
ATOM 1719 N N . LEU A 1 223 ? -6.486 22.081 -22.237 1.00 34.81 223 LEU A N 1
ATOM 1720 C CA . LEU A 1 223 ? -7.486 22.752 -23.070 1.00 34.81 223 LEU A CA 1
ATOM 1721 C C . LEU A 1 223 ? -7.195 22.450 -24.543 1.00 34.81 223 LEU A C 1
ATOM 1723 O O . LEU A 1 223 ? -5.992 22.331 -24.877 1.00 34.81 223 LEU A O 1
#

Sequence (223 aa):
EDNADLRLGEQGRNLGLVGEDQWRRLCEKREAIEREQQRLRSTWVRPETLAAADAERLIGSALRREHNGLDLLRRPAVDYDRLMQVPGFGPPVSDPEVRFQVEVQAKYAGYIERQQTEVERNRSNESLRIPADLDYQRVSGLSAEVREKLTRVRPETLGQASRVSGVTPAAISMLLVHLKKRGGLPENTLIQSMSAAPTEADPASSSSGGAGSPPMPAQGSSL

Nearest PDB structures (foldseek):
  3ces-assembly1_A  TM=9.491E-01  e=2.620E-08  Escherichia coli
  2zxi-assembly2_C  TM=6.132E-01  e=5.367E-10  Aquifex aeolicus
  2zxi-assembly1_B  TM=6.050E-01  e=1.858E-09  Aquifex aeolicus
  2zxi-assembly1_A  TM=6.047E-01  e=2.712E-09  Aquifex aeolicus
  2zxi-assembly2_D  TM=5.982E-01  e=2.863E-09  Aquifex aeolicus

Mean predicted aligned error: 12.74 Å

pLDDT: mean 80.67, std 20.61, range [28.33, 97.81]

Solvent-accessible surface area (backbone atoms only — not comparable to full-atom values): 13488 Å² total; per-residue (Å²): 124,95,53,53,63,81,74,42,42,67,60,35,38,78,69,68,74,43,53,71,70,61,51,50,54,53,50,54,48,51,52,52,31,51,52,50,51,52,50,29,59,72,39,73,49,38,48,92,77,47,56,57,68,59,32,30,73,51,72,74,39,70,56,90,56,70,45,29,45,44,65,49,34,42,36,90,81,33,50,61,72,65,50,31,72,39,91,84,56,42,78,72,75,88,52,65,67,39,48,50,50,44,39,51,50,36,50,43,42,67,59,51,54,50,51,50,52,52,51,51,52,51,56,54,38,42,68,37,71,43,64,95,81,65,62,54,88,75,42,69,90,53,50,70,69,44,33,51,51,46,67,72,67,57,49,60,20,50,37,54,44,59,68,40,89,84,43,48,75,66,49,49,51,39,50,52,52,48,53,41,68,75,67,74,62,74,75,86,58,56,65,77,69,58,74,77,59,86,78,77,78,84,91,82,76,95,71,89,81,80,96,67,75,81,80,71,81,77,80,77,81,79,128

Secondary structure (DSSP, 8-state):
-TTHHHHHHHHHHHTT-S-HHHHHHHHHHHHHHHHHHHHHHH-EE-TTTS-HHHHHHHHSS---S-EEHHHHHTSTT--HHHHHTSTTTPSPPS-HHHHHHHHHHHHHHHHHHHHHHHHHHHHHHHH-BPPTT--GGGSTT--HHHHHHHHHH--SBHHHHHTSTT--HHHHHHHHHHHHHHTT--GGGHHHHHTTS--------------PPPPPPP-----

Radius of gyration: 24.63 Å; Cα contacts (8 Å, |Δi|>4): 179; chains: 1; bounding box: 54×43×64 Å